Protein AF-A0A538LMT6-F1 (afdb_monomer)

pLDDT: mean 75.15, std 22.09, range [24.53, 97.31]

Nearest PDB structures (foldseek):
  7jil-assembly1_R  TM=9.410E-01  e=2.652E-10  Flavobacterium johnsoniae
  6yef-assembly1_U  TM=9.016E-01  e=1.344E-09  Staphylococcus aureus subsp. aureus NCTC 8325
  4ce4-assembly1_V  TM=9.283E-01  e=7.649E-09  Sus scrofa domesticus
  8ceu-assembly1_q  TM=8.624E-01  e=9.645E-09  Escherichia coli BW25113
  8apo-assembly1_Ap  TM=8.350E-01  e=3.074E-08  Polytomella magna

Sequence (214 aa):
MGRRVRGLISATILPSRASEPAFERLMSYAIITVGGKQHRVREGERLLVDHLKLEEGKTFSPRVLLVGGDGNTDLAPSLTVTARVLGHQLGKKVRIGKYKKRTGYRRHNGYRSHLTQIEIEAIGAKKAAPAKKAEPKAAAAAPIPKAEAAAPAPARSAHPPKGYEDMSIAEIKEHVPGWRRPNIEAALEYEKANANRKGAIAALESALAAKEDH

Radius of gyration: 32.31 Å; Cα contacts (8 Å, |Δi|>4): 273; chains: 1; bounding box: 68×97×86 Å

Secondary structure (DSSP, 8-state):
---------------------GGGS-SEEEEEEETTEEEEE-TT-EEEEEPPS--TT-EE-PEEEEEEETTEEESS--PPEEEEEEEEEE-PPEEEEEE-TTS--EEEEEE--EEEEEEEEEESS--------PPP-----------------------PPTTGGG--HHHHHHHGGGS-HHHHHHHHHHIIIII--HHHHHHHHHHHHHHH--

Solvent-accessible surface area (backbone atoms only — not comparable to full-atom values): 13689 Å² total; per-residue (Å²): 137,87,82,82,83,82,74,82,79,77,77,76,75,71,80,73,86,83,73,70,70,81,83,79,78,64,65,60,38,37,32,32,46,56,80,90,42,79,44,81,45,43,70,73,39,74,45,83,42,55,65,62,103,65,63,66,69,44,73,46,68,56,53,62,48,31,40,37,38,86,92,49,72,42,72,76,54,94,52,58,38,39,31,31,29,69,37,76,45,75,46,76,76,46,75,48,73,50,75,47,86,96,68,81,45,69,47,79,45,79,47,61,50,60,28,23,35,32,35,27,72,29,72,63,53,89,74,73,76,82,71,86,78,79,77,87,87,80,87,81,89,85,89,89,82,91,81,90,82,81,91,72,86,77,84,77,73,73,44,46,56,89,69,56,89,78,54,51,62,67,56,45,60,70,50,50,78,78,52,54,69,58,34,43,54,29,38,43,54,49,33,69,72,74,68,62,50,65,71,45,46,54,44,41,52,54,45,49,50,64,62,70,83,108

Mean predicted aligned error: 20.27 Å

Structure (mmCIF, N/CA/C/O backbone):
data_AF-A0A538LMT6-F1
#
_entry.id   AF-A0A538LMT6-F1
#
loop_
_atom_site.group_PDB
_atom_site.id
_atom_site.type_symbol
_atom_site.label_atom_id
_atom_site.label_alt_id
_atom_site.label_comp_id
_atom_site.label_asym_id
_atom_site.label_entity_id
_atom_site.label_seq_id
_atom_site.pdbx_PDB_ins_code
_atom_site.Cartn_x
_atom_site.Cartn_y
_atom_site.Cartn_z
_atom_site.occupancy
_atom_site.B_iso_or_equiv
_atom_site.auth_seq_id
_atom_site.auth_comp_id
_atom_site.auth_asym_id
_atom_site.auth_atom_id
_atom_site.pdbx_PDB_model_num
ATOM 1 N N . MET A 1 1 ? 22.394 -59.935 33.651 1.00 47.19 1 MET A N 1
ATOM 2 C CA . MET A 1 1 ? 22.648 -60.310 32.241 1.00 47.19 1 MET A CA 1
ATOM 3 C C . MET A 1 1 ? 21.637 -59.596 31.349 1.00 47.19 1 MET A C 1
ATOM 5 O O . MET A 1 1 ? 20.457 -59.920 31.388 1.00 47.19 1 MET A O 1
ATOM 9 N N . GLY A 1 2 ? 22.067 -58.530 30.671 1.00 44.97 2 GLY A N 1
ATOM 10 C CA . GLY A 1 2 ? 21.190 -57.565 30.005 1.00 44.97 2 GLY A CA 1
ATOM 11 C C . GLY A 1 2 ? 20.594 -58.056 28.685 1.00 44.97 2 GLY A C 1
ATOM 12 O O . GLY A 1 2 ? 21.313 -58.539 27.812 1.00 44.97 2 GLY A O 1
ATOM 13 N N . ARG A 1 3 ? 19.284 -57.854 28.509 1.00 56.56 3 ARG A N 1
ATOM 14 C CA . ARG A 1 3 ? 18.631 -57.885 27.195 1.00 56.56 3 ARG A CA 1
ATOM 15 C C . ARG A 1 3 ? 18.564 -56.458 26.657 1.00 56.56 3 ARG A C 1
ATOM 17 O O . ARG A 1 3 ? 17.893 -55.601 27.219 1.00 56.56 3 ARG A O 1
ATOM 24 N N . ARG A 1 4 ? 19.331 -56.206 25.593 1.00 51.81 4 ARG A N 1
ATOM 25 C CA . ARG A 1 4 ? 19.381 -54.934 24.866 1.00 51.81 4 ARG A CA 1
ATOM 26 C C . ARG A 1 4 ? 18.035 -54.703 24.179 1.00 51.81 4 ARG A C 1
ATOM 28 O O . ARG A 1 4 ? 17.700 -55.427 23.247 1.00 51.81 4 ARG A O 1
ATOM 35 N N . VAL A 1 5 ? 17.298 -53.679 24.592 1.00 54.91 5 VAL A N 1
ATOM 36 C CA . VAL A 1 5 ? 16.156 -53.168 23.825 1.00 54.91 5 VAL A CA 1
ATOM 37 C C . VAL A 1 5 ? 16.715 -52.204 22.778 1.00 54.91 5 VAL A C 1
ATOM 39 O O . VAL A 1 5 ? 16.909 -51.023 23.044 1.00 54.91 5 VAL A O 1
ATOM 42 N N . ARG A 1 6 ? 17.054 -52.713 21.588 1.00 51.88 6 ARG A N 1
ATOM 43 C CA . ARG A 1 6 ? 17.271 -51.872 20.400 1.00 51.88 6 ARG A CA 1
ATOM 44 C C . ARG A 1 6 ? 15.927 -51.719 19.691 1.00 51.88 6 ARG A C 1
ATOM 46 O O . ARG A 1 6 ? 15.623 -52.457 18.763 1.00 51.88 6 ARG A O 1
ATOM 53 N N . GLY A 1 7 ? 15.108 -50.793 20.184 1.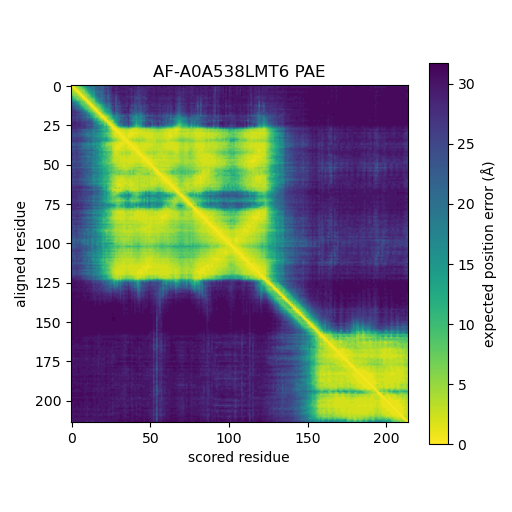00 42.66 7 GLY A N 1
ATOM 54 C CA . GLY A 1 7 ? 13.927 -50.332 19.463 1.00 42.66 7 GLY A CA 1
ATOM 55 C C . GLY A 1 7 ? 14.363 -49.451 18.296 1.00 42.66 7 GLY A C 1
ATOM 56 O O . GLY A 1 7 ? 15.042 -48.448 18.507 1.00 42.66 7 GLY A O 1
ATOM 57 N N . LEU A 1 8 ? 14.007 -49.857 17.076 1.00 50.56 8 LEU A N 1
ATOM 58 C CA . LEU A 1 8 ? 14.118 -49.044 15.870 1.00 50.56 8 LEU A CA 1
ATOM 59 C C . LEU A 1 8 ? 13.376 -47.719 16.089 1.00 50.56 8 LEU A C 1
ATOM 61 O O . LEU A 1 8 ? 12.149 -47.694 16.151 1.00 50.56 8 LEU A O 1
ATOM 65 N N . ILE A 1 9 ? 14.110 -46.611 16.146 1.00 50.03 9 ILE A N 1
ATOM 66 C CA . ILE A 1 9 ? 13.529 -45.295 15.895 1.00 50.03 9 ILE A CA 1
ATOM 67 C C . ILE A 1 9 ? 13.382 -45.218 14.377 1.00 50.03 9 ILE A C 1
ATOM 69 O O . ILE A 1 9 ? 14.332 -44.906 13.662 1.00 50.03 9 ILE A O 1
ATOM 73 N N . SER A 1 10 ? 12.205 -45.600 13.881 1.00 41.69 10 SER A N 1
ATOM 74 C CA . SER A 1 10 ? 11.803 -45.324 12.507 1.00 41.69 10 SER A CA 1
ATOM 75 C C . SER A 1 10 ? 11.797 -43.807 12.342 1.00 41.69 10 SER A C 1
ATOM 77 O O . SER A 1 10 ? 10.889 -43.128 12.819 1.00 41.69 10 SER A O 1
ATOM 79 N N . ALA A 1 11 ? 12.853 -43.268 11.735 1.00 49.38 11 ALA A N 1
ATOM 80 C CA . ALA A 1 11 ? 12.911 -41.881 11.321 1.00 49.38 11 ALA A CA 1
ATOM 81 C C . ALA A 1 11 ? 11.857 -41.692 10.229 1.00 49.38 11 ALA A C 1
ATOM 83 O O . ALA A 1 11 ? 12.099 -41.961 9.054 1.00 49.38 11 ALA A O 1
ATOM 84 N N . THR A 1 12 ? 10.660 -41.273 10.630 1.00 48.34 12 THR A N 1
ATOM 85 C CA . THR A 1 12 ? 9.676 -40.705 9.718 1.00 48.34 12 THR A CA 1
ATOM 86 C C . THR A 1 12 ? 10.328 -39.470 9.111 1.00 48.34 12 THR A C 1
ATOM 88 O O . THR A 1 12 ? 10.389 -38.412 9.735 1.00 48.34 12 THR A O 1
ATOM 91 N N . ILE A 1 13 ? 10.904 -39.650 7.923 1.00 52.03 13 ILE A N 1
ATOM 92 C CA . ILE A 1 13 ? 11.437 -38.593 7.073 1.00 52.03 13 ILE A CA 1
ATOM 93 C C . ILE A 1 13 ? 10.273 -37.632 6.846 1.00 52.03 13 ILE A C 1
ATOM 95 O O . ILE A 1 13 ? 9.345 -37.930 6.094 1.00 52.03 13 ILE A O 1
ATOM 99 N N . LEU A 1 14 ? 10.279 -36.512 7.574 1.00 51.31 14 LEU A N 1
ATOM 100 C CA . LEU A 1 14 ? 9.360 -35.417 7.307 1.00 51.31 14 LEU A CA 1
ATOM 101 C C . LEU A 1 14 ? 9.524 -35.035 5.833 1.00 51.31 14 LEU A C 1
ATOM 103 O O . LEU A 1 14 ? 10.662 -34.956 5.359 1.00 51.31 14 LEU A O 1
ATOM 107 N N . PRO A 1 15 ? 8.417 -34.826 5.103 1.00 50.53 15 PRO A N 1
ATOM 108 C CA . PRO A 1 15 ? 8.483 -34.526 3.687 1.00 50.53 15 PRO A CA 1
ATOM 109 C C . PRO A 1 15 ? 9.390 -33.318 3.470 1.00 50.53 15 PRO A C 1
ATOM 111 O O . PRO A 1 15 ? 9.236 -32.270 4.104 1.00 50.53 15 PRO A O 1
ATOM 114 N N . SER A 1 16 ? 10.362 -33.511 2.578 1.00 51.66 16 SER A N 1
ATOM 115 C CA . SER A 1 16 ? 11.224 -32.473 2.038 1.00 51.66 16 SER A CA 1
ATOM 116 C C . SER A 1 16 ? 10.394 -31.241 1.711 1.00 51.66 16 SER A C 1
ATOM 118 O O . SER A 1 16 ? 9.329 -31.357 1.107 1.00 51.66 16 SER A O 1
ATOM 120 N N . ARG A 1 17 ? 10.929 -30.089 2.098 1.00 55.12 17 ARG A N 1
ATOM 121 C CA . ARG A 1 17 ? 10.485 -28.709 1.885 1.00 55.12 17 ARG A CA 1
ATOM 122 C C . ARG A 1 17 ? 10.278 -28.371 0.392 1.00 55.12 17 ARG A C 1
ATOM 124 O O . ARG A 1 17 ? 10.915 -27.484 -0.152 1.00 55.12 17 ARG A O 1
ATOM 131 N N . ALA A 1 18 ? 9.415 -29.109 -0.294 1.00 54.88 18 ALA A N 1
ATOM 132 C CA . ALA A 1 18 ? 9.141 -29.032 -1.723 1.00 54.88 18 ALA A CA 1
ATOM 133 C C . ALA A 1 18 ? 7.873 -28.206 -1.965 1.00 54.88 18 ALA A C 1
ATOM 135 O O . ALA A 1 18 ? 6.884 -28.699 -2.492 1.00 54.88 18 ALA A O 1
ATOM 136 N N . SER A 1 19 ? 7.908 -26.952 -1.518 1.00 52.06 19 SER A N 1
ATOM 137 C CA . SER A 1 19 ? 7.077 -25.851 -2.019 1.00 52.06 19 SER A CA 1
ATOM 138 C C . SER A 1 19 ? 7.519 -24.559 -1.330 1.00 52.06 19 SER A C 1
ATOM 140 O O . SER A 1 19 ? 6.732 -23.887 -0.659 1.00 52.06 19 SER A O 1
ATOM 142 N N . GLU A 1 20 ? 8.803 -24.213 -1.423 1.00 48.91 20 GLU A N 1
ATOM 143 C CA . GLU A 1 20 ? 9.148 -22.809 -1.217 1.00 48.91 20 GLU A CA 1
ATOM 144 C C . GLU A 1 20 ? 8.463 -22.016 -2.339 1.00 48.91 20 GLU A C 1
ATOM 146 O O . GLU A 1 20 ? 8.489 -22.456 -3.496 1.00 48.91 20 GLU A O 1
ATOM 151 N N . PRO A 1 21 ? 7.757 -20.913 -2.024 1.00 52.81 21 PRO A N 1
ATOM 152 C CA . PRO A 1 21 ? 7.125 -20.109 -3.058 1.00 52.81 21 PRO A CA 1
ATOM 153 C C . PRO A 1 21 ? 8.200 -19.714 -4.070 1.00 52.81 21 PRO A C 1
ATOM 155 O O . PRO A 1 21 ? 9.361 -19.546 -3.701 1.00 52.81 21 PRO A O 1
ATOM 158 N N . ALA A 1 22 ? 7.814 -19.536 -5.333 1.00 50.34 22 ALA A N 1
ATOM 159 C CA . ALA A 1 22 ? 8.674 -19.184 -6.469 1.00 50.34 22 ALA A CA 1
ATOM 160 C C . ALA A 1 22 ? 9.434 -17.836 -6.334 1.00 50.34 22 ALA A C 1
ATOM 162 O O . ALA A 1 22 ? 9.847 -17.234 -7.321 1.00 50.34 22 ALA A O 1
ATOM 163 N N . PHE A 1 23 ? 9.645 -17.357 -5.110 1.00 50.00 23 PHE A N 1
ATOM 164 C CA . PHE A 1 23 ? 10.498 -16.251 -4.723 1.00 50.00 23 PHE A CA 1
ATOM 165 C C . PHE A 1 23 ? 11.988 -16.514 -5.004 1.00 50.00 23 PHE A C 1
ATOM 167 O O . PHE A 1 23 ? 12.788 -15.598 -4.890 1.00 50.00 23 PHE A O 1
ATOM 174 N N . GLU A 1 24 ? 12.404 -17.711 -5.412 1.00 52.22 24 GLU A N 1
ATOM 175 C CA . GLU A 1 24 ? 13.822 -17.982 -5.702 1.00 52.22 24 GLU A CA 1
ATOM 176 C C . GLU A 1 24 ? 14.200 -18.097 -7.179 1.00 52.22 24 GLU A C 1
ATOM 178 O O . GLU A 1 24 ? 15.384 -18.205 -7.474 1.00 52.22 24 GLU A O 1
ATOM 183 N N . ARG A 1 2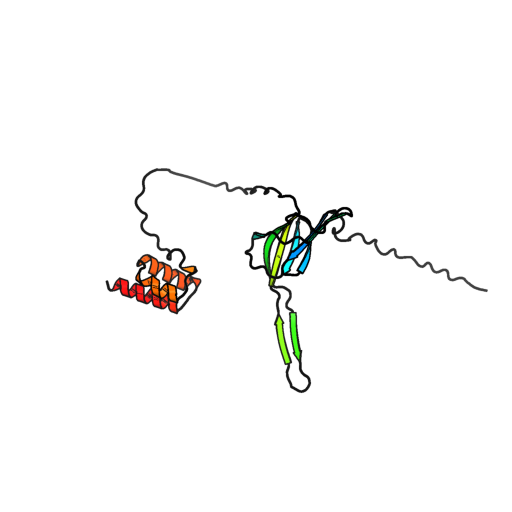5 ? 13.268 -18.029 -8.141 1.00 46.75 25 ARG A N 1
ATOM 184 C CA . ARG A 1 25 ? 13.608 -18.443 -9.520 1.00 46.75 25 ARG A CA 1
ATOM 185 C C . ARG A 1 25 ? 13.416 -17.414 -10.633 1.00 46.75 25 ARG A C 1
ATOM 187 O O . ARG A 1 25 ? 13.256 -17.784 -11.788 1.00 46.75 25 ARG A O 1
ATOM 194 N N . LEU A 1 26 ? 13.528 -16.132 -10.295 1.00 54.66 26 LEU A N 1
ATOM 195 C CA . LEU A 1 26 ? 13.960 -15.099 -11.240 1.00 54.66 26 LEU A CA 1
ATOM 196 C C . LEU A 1 26 ? 14.975 -14.197 -10.544 1.00 54.66 26 LEU A C 1
ATOM 198 O O . LEU A 1 26 ? 14.770 -13.775 -9.404 1.00 54.66 26 LEU A O 1
ATOM 202 N N . MET A 1 27 ? 16.081 -13.981 -11.241 1.00 66.75 27 MET A N 1
ATOM 203 C CA . MET A 1 27 ? 17.357 -13.519 -10.716 1.00 66.75 27 MET A CA 1
ATOM 204 C C . MET A 1 27 ? 17.462 -11.990 -10.566 1.00 66.75 27 MET A C 1
ATOM 206 O O . MET A 1 27 ? 18.479 -11.523 -10.084 1.00 66.75 27 MET A O 1
ATOM 210 N N . SER A 1 28 ? 16.407 -11.216 -10.869 1.00 82.12 28 SER A N 1
ATOM 211 C CA . SER A 1 28 ? 16.371 -9.748 -10.736 1.00 82.12 28 SER A CA 1
ATOM 212 C C . SER A 1 28 ? 15.191 -9.262 -9.878 1.00 82.12 28 SER A C 1
ATOM 214 O O . SER A 1 28 ? 14.066 -9.751 -10.011 1.00 82.12 28 SER A O 1
ATOM 216 N N . TYR A 1 29 ? 15.440 -8.310 -8.975 1.00 88.31 29 TYR A N 1
ATOM 217 C CA . TYR A 1 29 ? 14.438 -7.640 -8.140 1.00 88.31 29 TYR A CA 1
ATOM 218 C C . TYR A 1 29 ? 14.769 -6.154 -7.960 1.00 88.31 29 TYR A C 1
ATOM 220 O O . TYR A 1 29 ? 15.931 -5.753 -7.997 1.00 88.31 29 TYR A O 1
ATOM 228 N N . ALA A 1 30 ? 13.752 -5.340 -7.684 1.00 89.81 30 ALA A N 1
ATOM 229 C CA . ALA A 1 30 ? 13.918 -3.930 -7.337 1.00 89.81 30 ALA A CA 1
ATOM 230 C C . ALA A 1 30 ? 13.362 -3.636 -5.940 1.00 89.81 30 ALA A C 1
ATOM 232 O O . ALA A 1 30 ? 12.424 -4.287 -5.482 1.00 89.81 30 ALA A O 1
ATOM 233 N N . ILE A 1 31 ? 13.925 -2.642 -5.257 1.00 91.69 31 ILE A N 1
ATOM 234 C CA . ILE A 1 31 ? 13.352 -2.048 -4.048 1.00 91.69 31 ILE A CA 1
ATOM 235 C C . ILE A 1 31 ? 12.804 -0.675 -4.419 1.00 91.69 31 ILE A C 1
ATOM 237 O O . ILE A 1 31 ? 13.552 0.215 -4.830 1.00 91.69 31 ILE A O 1
ATOM 241 N N . ILE A 1 32 ? 11.494 -0.508 -4.261 1.00 92.81 32 ILE A N 1
ATOM 242 C CA . ILE A 1 32 ? 10.770 0.725 -4.581 1.00 92.81 32 ILE A CA 1
ATOM 243 C C . ILE A 1 32 ? 10.225 1.385 -3.317 1.00 92.81 32 ILE A C 1
ATOM 245 O O . ILE A 1 32 ? 9.873 0.702 -2.356 1.00 92.81 32 ILE A O 1
ATOM 249 N N . THR A 1 33 ? 10.115 2.713 -3.327 1.00 93.50 33 THR A N 1
ATOM 250 C CA . THR A 1 33 ? 9.414 3.474 -2.284 1.00 93.50 33 THR A CA 1
ATOM 251 C C . THR A 1 33 ? 8.014 3.843 -2.760 1.00 93.50 33 THR A C 1
ATOM 253 O O . THR A 1 33 ? 7.867 4.582 -3.736 1.00 93.50 33 THR A O 1
ATOM 256 N N . VAL A 1 34 ? 6.987 3.372 -2.052 1.00 93.69 34 VAL A N 1
ATOM 257 C CA . VAL A 1 34 ? 5.574 3.678 -2.326 1.00 93.69 34 VAL A CA 1
ATOM 258 C C . VAL A 1 34 ? 4.859 3.942 -1.004 1.00 93.69 34 VAL A C 1
ATOM 260 O O . VAL A 1 34 ? 5.038 3.203 -0.041 1.00 93.69 34 VAL A O 1
ATOM 263 N N . GLY A 1 35 ? 4.080 5.025 -0.921 1.00 88.06 35 GLY A N 1
ATOM 264 C CA . GLY A 1 35 ? 3.341 5.365 0.305 1.00 88.06 35 GLY A CA 1
ATOM 265 C C . GLY A 1 35 ? 4.227 5.630 1.533 1.00 88.06 35 GLY A C 1
ATOM 266 O O . GLY A 1 35 ? 3.766 5.517 2.661 1.00 88.06 35 GLY A O 1
ATOM 267 N N . GLY A 1 36 ? 5.511 5.945 1.327 1.00 90.12 36 GLY A N 1
ATOM 268 C CA . GLY A 1 36 ? 6.496 6.120 2.402 1.00 90.12 36 GLY A CA 1
ATOM 269 C C . GLY A 1 36 ? 7.103 4.816 2.935 1.00 90.12 36 GLY A C 1
ATOM 270 O O . GLY A 1 36 ? 7.951 4.870 3.823 1.00 90.12 36 GLY A O 1
ATOM 271 N N . LYS A 1 37 ? 6.720 3.656 2.390 1.00 93.75 37 LYS A N 1
ATOM 272 C CA . LYS A 1 37 ? 7.288 2.343 2.728 1.00 93.75 37 LYS A CA 1
ATOM 273 C C . LYS A 1 37 ? 8.120 1.801 1.573 1.00 93.75 37 LYS A C 1
ATOM 275 O O . LYS A 1 37 ? 7.903 2.153 0.414 1.00 93.75 37 LYS A O 1
ATOM 280 N N . GLN A 1 38 ? 9.080 0.942 1.903 1.00 95.06 38 GLN A N 1
ATOM 281 C CA . GLN A 1 38 ? 9.915 0.260 0.921 1.00 95.06 38 GLN A CA 1
ATOM 282 C C . GLN A 1 38 ? 9.383 -1.144 0.653 1.00 95.06 38 GLN A C 1
ATOM 284 O O . GLN A 1 38 ? 9.049 -1.879 1.584 1.00 95.06 38 GLN A O 1
ATOM 289 N N . HIS A 1 39 ? 9.334 -1.516 -0.621 1.00 93.69 39 HIS 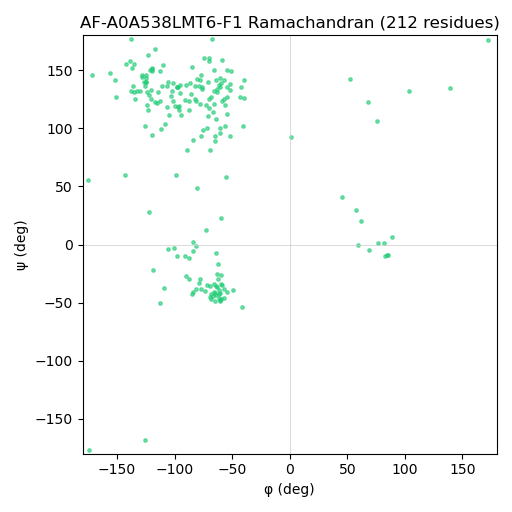A N 1
ATOM 290 C CA . HIS A 1 39 ? 8.852 -2.813 -1.071 1.00 93.69 39 HIS A CA 1
ATOM 291 C C . HIS A 1 39 ? 9.857 -3.447 -2.020 1.00 93.69 39 HIS A C 1
ATOM 293 O O . HIS A 1 39 ? 10.309 -2.804 -2.965 1.00 93.69 39 HIS A O 1
ATOM 299 N N . ARG A 1 40 ? 10.179 -4.719 -1.778 1.00 91.25 40 ARG A N 1
ATOM 300 C CA . ARG A 1 40 ? 10.906 -5.555 -2.731 1.00 91.25 40 ARG A CA 1
ATOM 301 C C . ARG A 1 40 ? 9.903 -6.099 -3.738 1.00 91.25 40 ARG A C 1
ATOM 303 O O . ARG A 1 40 ? 8.917 -6.696 -3.325 1.00 91.25 40 ARG A O 1
ATOM 310 N N . VAL A 1 41 ? 10.160 -5.873 -5.016 1.00 92.12 41 VAL A N 1
ATOM 311 C CA . VAL A 1 41 ? 9.238 -6.198 -6.101 1.00 92.12 41 VAL A CA 1
ATOM 312 C C . VAL A 1 41 ? 9.945 -6.872 -7.266 1.00 92.12 41 VAL A C 1
ATOM 314 O O . VAL A 1 41 ? 11.148 -6.681 -7.485 1.00 92.12 41 VAL A O 1
ATOM 317 N N . ARG A 1 42 ? 9.167 -7.637 -8.027 1.00 89.81 42 ARG A N 1
ATOM 318 C CA . ARG A 1 42 ? 9.552 -8.242 -9.304 1.00 89.81 42 ARG A CA 1
ATOM 319 C C . ARG A 1 42 ? 8.603 -7.810 -10.413 1.00 89.81 42 ARG A C 1
ATOM 321 O O . ARG A 1 42 ? 7.495 -7.347 -10.154 1.00 89.81 42 ARG A O 1
ATOM 328 N N . GLU A 1 43 ? 9.032 -8.000 -11.653 1.00 89.75 43 GLU A N 1
ATOM 329 C CA . GLU A 1 43 ? 8.154 -7.840 -12.811 1.00 89.75 43 GLU A CA 1
ATOM 330 C C . GLU A 1 43 ? 6.978 -8.827 -12.743 1.00 89.75 43 GLU A C 1
ATOM 332 O O . GLU A 1 43 ? 7.154 -10.000 -12.411 1.00 89.75 43 GLU A O 1
ATOM 337 N N . GLY A 1 44 ? 5.771 -8.346 -13.037 1.00 90.25 44 GLY A N 1
ATOM 338 C CA . GLY A 1 44 ? 4.523 -9.111 -12.977 1.00 90.25 44 GLY A CA 1
ATOM 339 C C . GLY A 1 44 ? 3.964 -9.331 -11.567 1.00 90.25 44 GLY A C 1
ATOM 340 O O . GLY A 1 44 ? 2.933 -9.987 -11.412 1.00 90.25 44 GLY A O 1
ATOM 341 N N . GLU A 1 45 ? 4.613 -8.811 -10.523 1.00 91.00 45 GLU A N 1
ATOM 342 C CA . GLU A 1 45 ? 4.148 -8.983 -9.149 1.00 91.00 45 GLU A CA 1
ATOM 343 C C . GLU A 1 45 ? 2.986 -8.037 -8.817 1.00 91.00 45 GLU A C 1
ATOM 345 O O . GLU A 1 45 ? 2.974 -6.865 -9.205 1.00 91.00 45 GLU A O 1
ATOM 350 N N . ARG A 1 46 ? 2.017 -8.548 -8.047 1.00 94.06 46 ARG A N 1
ATOM 351 C CA . ARG A 1 46 ? 0.907 -7.767 -7.495 1.00 94.06 46 ARG A CA 1
ATOM 352 C C . ARG A 1 46 ? 1.143 -7.470 -6.028 1.00 94.06 46 ARG A C 1
ATOM 354 O O . ARG A 1 46 ? 1.331 -8.386 -5.230 1.00 94.06 46 ARG A O 1
ATOM 361 N N . LEU A 1 47 ? 1.051 -6.198 -5.667 1.00 93.44 47 LEU A N 1
ATOM 362 C CA . LEU A 1 47 ? 1.343 -5.719 -4.325 1.00 93.44 47 LEU A CA 1
ATOM 363 C C . LEU A 1 47 ? 0.194 -4.872 -3.779 1.00 93.44 47 LEU A C 1
ATOM 365 O O . LEU A 1 47 ? -0.436 -4.100 -4.501 1.00 93.44 47 LEU A O 1
ATOM 369 N N . LEU A 1 48 ? -0.052 -4.999 -2.474 1.00 94.62 48 LEU A N 1
ATOM 370 C CA . LEU A 1 48 ? -0.916 -4.089 -1.735 1.00 94.62 48 LEU A CA 1
ATOM 371 C C . LEU A 1 48 ? -0.089 -3.027 -1.035 1.00 94.62 48 LEU A C 1
ATOM 373 O O . LEU A 1 48 ? 0.718 -3.331 -0.158 1.00 94.62 48 LEU A O 1
ATOM 377 N N . VAL A 1 49 ? -0.336 -1.783 -1.423 1.00 94.88 49 VAL A N 1
ATOM 378 C CA . VAL A 1 49 ? 0.342 -0.601 -0.899 1.00 94.88 49 VAL A CA 1
ATOM 379 C C . VAL A 1 49 ? -0.652 0.320 -0.198 1.00 94.88 49 VAL A C 1
ATOM 381 O O . VAL A 1 49 ? -1.873 0.144 -0.291 1.00 94.88 49 VAL A O 1
ATOM 384 N N . ASP A 1 50 ? -0.120 1.307 0.522 1.00 94.00 50 ASP A N 1
ATOM 385 C CA . ASP A 1 50 ? -0.930 2.373 1.110 1.00 94.00 50 ASP A CA 1
ATOM 386 C C . ASP A 1 50 ? -1.709 3.137 0.022 1.00 94.00 50 ASP A C 1
ATOM 388 O O . ASP A 1 50 ? -1.384 3.087 -1.166 1.00 94.00 50 ASP A O 1
ATOM 392 N N . HIS A 1 51 ? -2.782 3.821 0.419 1.00 93.62 51 HIS A N 1
ATOM 393 C CA . HIS A 1 51 ? -3.680 4.481 -0.524 1.00 93.62 51 HIS A CA 1
ATOM 394 C C . HIS A 1 51 ? -2.968 5.529 -1.397 1.00 93.62 51 HIS A C 1
ATOM 396 O O . HIS A 1 51 ? -2.396 6.495 -0.889 1.00 93.62 51 HIS A O 1
ATOM 402 N N . LEU A 1 52 ? -3.065 5.356 -2.719 1.00 91.69 52 LEU A N 1
ATOM 403 C CA . LEU A 1 52 ? -2.599 6.315 -3.718 1.00 91.69 52 LEU A CA 1
ATOM 404 C C . LEU A 1 52 ? -3.780 7.110 -4.288 1.00 91.69 52 LEU A C 1
ATOM 406 O O . LEU A 1 52 ? -4.822 6.535 -4.591 1.00 91.69 52 LEU A O 1
ATOM 410 N N . LYS A 1 53 ? -3.599 8.424 -4.480 1.00 90.69 53 LYS A N 1
ATOM 411 C CA . LYS A 1 53 ? -4.576 9.335 -5.112 1.00 90.69 53 LYS A CA 1
ATOM 412 C C . LYS A 1 53 ? -4.528 9.240 -6.647 1.00 90.69 53 LYS A C 1
ATOM 414 O O . LYS A 1 53 ? -4.365 10.245 -7.332 1.00 90.69 53 LYS A O 1
ATOM 419 N N . LEU A 1 54 ? -4.562 8.024 -7.177 1.00 90.81 54 LEU A N 1
ATOM 420 C CA . LEU A 1 54 ? -4.511 7.726 -8.608 1.00 90.81 54 LEU A CA 1
ATOM 421 C C . LEU A 1 54 ? -5.730 6.881 -8.951 1.00 90.81 54 LEU A C 1
ATOM 423 O O . LEU A 1 54 ? -6.064 6.002 -8.175 1.00 90.81 54 LEU A O 1
ATOM 427 N N . GLU A 1 55 ? -6.367 7.130 -10.090 1.00 90.31 55 GLU A N 1
ATOM 428 C CA . GLU A 1 55 ? -7.500 6.318 -10.547 1.00 90.31 55 GLU A CA 1
ATOM 429 C C . GLU A 1 55 ? -7.073 4.912 -10.983 1.00 90.31 55 GLU A C 1
ATOM 431 O O . GLU A 1 55 ? -5.917 4.655 -11.337 1.00 90.31 55 GLU A O 1
ATOM 436 N N . GLU A 1 56 ? -8.051 4.012 -11.009 1.00 91.94 56 GLU A N 1
ATOM 437 C CA . GLU A 1 56 ? -7.884 2.636 -11.459 1.00 91.94 56 GLU A CA 1
ATOM 438 C C . GLU A 1 56 ? -7.443 2.588 -12.929 1.00 91.94 56 GLU A C 1
ATOM 440 O O . GLU A 1 56 ? -7.913 3.338 -13.783 1.00 91.94 56 GLU A O 1
ATOM 445 N N . GLY A 1 57 ? -6.488 1.715 -13.233 1.00 90.44 57 GLY A N 1
ATOM 446 C CA . GLY A 1 57 ? -5.924 1.556 -14.567 1.00 90.44 57 GLY A CA 1
ATOM 447 C C . GLY A 1 57 ? -4.821 2.550 -14.933 1.00 90.44 57 GLY A C 1
ATOM 448 O O . GLY A 1 57 ? -4.153 2.306 -15.940 1.00 90.44 57 GLY A O 1
ATOM 449 N N . LYS A 1 58 ? -4.577 3.608 -14.142 1.00 91.81 58 LYS A N 1
ATOM 450 C CA . LYS A 1 58 ? -3.470 4.544 -14.395 1.00 91.81 58 LYS A CA 1
ATOM 451 C C . LYS A 1 58 ? -2.117 3.896 -14.101 1.00 91.81 58 LYS A C 1
ATOM 453 O O . LYS A 1 58 ? -1.938 3.184 -13.110 1.00 91.81 58 LYS A O 1
ATOM 458 N N . THR A 1 59 ? -1.154 4.194 -14.962 1.00 92.69 59 THR A N 1
ATOM 459 C CA . THR A 1 59 ? 0.242 3.792 -14.808 1.00 92.69 59 THR A CA 1
ATOM 460 C C . THR A 1 59 ? 1.029 4.920 -14.145 1.00 92.69 59 THR A C 1
ATOM 462 O O . THR A 1 59 ? 0.853 6.090 -14.487 1.00 92.69 59 THR A O 1
ATOM 465 N N . PHE A 1 60 ? 1.895 4.585 -13.194 1.00 92.62 60 PHE A N 1
ATOM 466 C CA . PHE A 1 60 ? 2.787 5.523 -12.520 1.00 92.62 60 PHE A CA 1
ATOM 467 C C . PHE A 1 60 ? 4.178 4.913 -12.326 1.00 92.62 60 PHE A C 1
ATOM 469 O O . PHE A 1 60 ? 4.349 3.693 -12.309 1.00 92.62 60 PHE A O 1
ATOM 476 N N . SER A 1 61 ? 5.175 5.778 -12.155 1.00 92.75 61 SER A N 1
ATOM 477 C CA . SER A 1 61 ? 6.565 5.370 -11.947 1.00 92.75 61 SER A CA 1
ATOM 478 C C . SER A 1 61 ? 6.978 5.623 -10.495 1.00 92.75 61 SER A C 1
ATOM 480 O O . SER A 1 61 ? 7.179 6.782 -10.122 1.00 92.75 61 SER A O 1
ATOM 482 N N . PRO A 1 62 ? 7.068 4.590 -9.635 1.00 91.00 62 PRO A N 1
ATOM 483 C CA . PRO A 1 62 ? 7.551 4.753 -8.268 1.00 91.00 62 PRO A CA 1
ATOM 484 C C . PRO A 1 62 ? 9.056 5.047 -8.220 1.00 91.00 62 PRO A C 1
ATOM 486 O O . PRO A 1 62 ? 9.813 4.699 -9.127 1.00 91.00 62 PRO A O 1
ATOM 489 N N . ARG A 1 63 ? 9.509 5.651 -7.114 1.00 90.94 63 ARG A N 1
ATOM 490 C CA . ARG A 1 63 ? 10.937 5.889 -6.874 1.00 90.94 63 ARG A CA 1
ATOM 491 C C . ARG A 1 63 ? 11.647 4.567 -6.593 1.00 90.94 63 ARG A C 1
ATOM 493 O O . ARG A 1 63 ? 11.281 3.861 -5.653 1.00 90.94 63 ARG A O 1
ATOM 500 N N . VAL A 1 64 ? 12.693 4.284 -7.358 1.00 91.44 64 VAL A N 1
ATOM 501 C CA . VAL A 1 64 ? 13.563 3.117 -7.176 1.00 91.44 64 VAL A CA 1
ATOM 502 C C . VAL A 1 64 ? 14.715 3.491 -6.249 1.00 91.44 64 VAL A C 1
ATOM 504 O O . VAL A 1 64 ? 15.254 4.593 -6.341 1.00 91.44 64 VAL A O 1
ATOM 507 N N . LEU A 1 65 ? 15.052 2.597 -5.322 1.00 88.69 65 LEU A N 1
ATOM 508 C CA . LEU A 1 65 ? 16.197 2.757 -4.424 1.00 88.69 65 LEU A CA 1
ATOM 509 C C . LEU A 1 65 ? 17.327 1.797 -4.763 1.00 88.69 65 LEU A C 1
ATOM 511 O O . LEU A 1 65 ? 18.483 2.154 -4.620 1.00 88.69 65 LEU A O 1
ATOM 515 N N . LEU A 1 66 ? 16.995 0.576 -5.168 1.00 87.38 66 LEU A N 1
ATOM 516 C CA . LEU A 1 66 ? 17.980 -0.471 -5.389 1.00 87.38 66 LEU A CA 1
ATOM 517 C C . LEU A 1 66 ? 17.461 -1.435 -6.441 1.00 87.38 66 LEU A C 1
ATOM 519 O O . LEU A 1 66 ? 16.273 -1.765 -6.443 1.00 87.38 66 LEU A O 1
ATOM 523 N N . VAL A 1 67 ? 18.354 -1.911 -7.299 1.00 86.62 67 VAL A N 1
ATOM 524 C CA . VAL A 1 67 ? 18.100 -3.050 -8.185 1.00 86.62 67 VAL A CA 1
ATOM 525 C C . VAL A 1 67 ? 19.163 -4.094 -7.883 1.00 86.62 67 VAL A C 1
ATOM 527 O O . VAL A 1 67 ? 20.350 -3.786 -7.800 1.00 86.62 67 VAL A O 1
ATOM 530 N N . GLY A 1 68 ? 18.725 -5.322 -7.640 1.00 82.25 68 GLY A N 1
ATOM 531 C CA . GLY A 1 68 ? 19.601 -6.433 -7.304 1.00 82.25 68 GLY A CA 1
ATOM 532 C C . GLY A 1 68 ? 19.349 -7.608 -8.227 1.00 82.25 68 GLY A C 1
ATOM 533 O O . GLY A 1 68 ? 18.199 -7.930 -8.530 1.00 82.25 68 GLY A O 1
ATOM 534 N N . GLY A 1 69 ? 20.426 -8.263 -8.639 1.00 77.12 69 GLY A N 1
ATOM 535 C CA . GLY A 1 69 ? 20.352 -9.534 -9.333 1.00 77.12 69 GLY A CA 1
ATOM 536 C C . GLY A 1 69 ? 21.715 -10.180 -9.517 1.00 77.12 69 GLY A C 1
ATOM 537 O O . GLY A 1 69 ? 22.721 -9.488 -9.635 1.00 77.12 69 GLY A O 1
ATOM 538 N N . ASP A 1 70 ? 21.754 -11.510 -9.465 1.00 64.06 70 ASP A N 1
ATOM 539 C CA . ASP A 1 70 ? 22.969 -12.306 -9.716 1.00 64.06 70 ASP A CA 1
ATOM 540 C C . ASP A 1 70 ? 24.169 -11.982 -8.813 1.00 64.06 70 ASP A C 1
ATOM 542 O O . ASP A 1 70 ? 25.323 -12.119 -9.205 1.00 64.06 70 ASP A O 1
ATOM 546 N N . GLY A 1 71 ? 23.899 -11.543 -7.580 1.00 65.81 71 GLY A N 1
ATOM 547 C CA . GLY A 1 71 ? 24.926 -11.200 -6.591 1.00 65.81 71 GLY A CA 1
ATOM 548 C C . GLY A 1 71 ? 25.474 -9.774 -6.706 1.00 65.81 71 GLY A C 1
ATOM 549 O O . GLY A 1 71 ? 26.136 -9.317 -5.777 1.00 65.81 71 GLY A O 1
ATOM 550 N N . ASN A 1 72 ? 25.132 -9.038 -7.767 1.00 69.19 72 ASN A N 1
ATOM 551 C CA . ASN A 1 72 ? 25.456 -7.621 -7.902 1.00 69.19 72 ASN A CA 1
ATOM 552 C C . ASN A 1 72 ? 24.262 -6.755 -7.488 1.00 69.19 72 ASN A C 1
ATOM 554 O O . ASN A 1 72 ? 23.106 -7.029 -7.818 1.00 69.19 72 ASN A O 1
ATOM 558 N N . THR A 1 73 ? 24.549 -5.708 -6.719 1.00 76.94 73 THR A N 1
ATOM 559 C CA . THR A 1 73 ? 23.544 -4.781 -6.195 1.00 76.94 73 THR A CA 1
ATOM 560 C C . THR A 1 73 ? 23.905 -3.368 -6.617 1.00 76.94 73 THR A C 1
ATOM 562 O O . THR A 1 73 ? 24.967 -2.873 -6.248 1.00 76.94 73 THR A O 1
ATOM 565 N N . ASP A 1 74 ? 23.012 -2.720 -7.357 1.00 78.12 74 ASP A N 1
ATOM 566 C CA . ASP A 1 74 ? 23.120 -1.302 -7.682 1.00 78.12 74 ASP A CA 1
ATOM 567 C C . ASP A 1 74 ? 22.274 -0.488 -6.691 1.00 78.12 74 ASP A C 1
ATOM 569 O O . ASP A 1 74 ? 21.061 -0.686 -6.570 1.00 78.12 74 ASP A O 1
ATOM 573 N N . LEU A 1 75 ? 22.940 0.396 -5.947 1.00 71.62 75 LEU A N 1
ATOM 574 C CA . LEU A 1 75 ? 22.374 1.234 -4.882 1.00 71.62 75 LEU A CA 1
ATOM 575 C C . LEU A 1 75 ? 21.798 2.561 -5.402 1.00 71.62 75 LEU A C 1
ATOM 577 O O . LEU A 1 75 ? 21.133 3.266 -4.644 1.00 71.62 75 LEU A O 1
ATOM 581 N N . ALA A 1 76 ? 22.071 2.931 -6.656 1.00 67.94 76 ALA A N 1
ATOM 582 C CA . ALA A 1 76 ? 21.549 4.156 -7.262 1.00 67.94 76 ALA A CA 1
ATOM 583 C C . ALA A 1 76 ? 21.197 3.942 -8.745 1.00 67.94 76 ALA A C 1
ATOM 585 O O . ALA A 1 76 ? 21.730 4.631 -9.618 1.00 67.94 76 ALA A O 1
ATOM 586 N N . PRO A 1 77 ? 20.276 3.011 -9.046 1.00 71.25 77 PRO A N 1
ATOM 587 C CA . PRO A 1 77 ? 19.933 2.700 -10.422 1.00 71.25 77 PRO A CA 1
ATOM 588 C C . PRO A 1 77 ? 19.251 3.905 -11.089 1.00 71.25 77 PRO A C 1
ATOM 590 O O . PRO A 1 77 ? 18.268 4.440 -10.577 1.00 71.25 77 PRO A O 1
ATOM 593 N N . SER A 1 78 ? 19.694 4.278 -12.294 1.00 74.12 78 SER A N 1
ATOM 594 C CA . SER A 1 78 ? 18.993 5.224 -13.192 1.00 74.12 78 SER A CA 1
ATOM 595 C C . SER A 1 78 ? 17.739 4.613 -13.845 1.00 74.12 78 SER A C 1
ATOM 597 O O . SER A 1 78 ? 17.166 5.146 -14.797 1.00 74.12 78 SER A O 1
ATOM 599 N N . LEU A 1 79 ? 17.315 3.461 -13.332 1.00 81.81 79 LEU A N 1
ATOM 600 C CA . LEU A 1 79 ? 16.294 2.602 -13.888 1.00 81.81 79 LEU A CA 1
ATOM 601 C C . LEU A 1 79 ? 14.898 3.091 -13.500 1.00 81.81 79 LEU A C 1
ATOM 603 O O . LEU A 1 79 ? 14.630 3.419 -12.346 1.00 81.81 79 LEU A O 1
ATOM 607 N N . THR A 1 80 ? 13.981 3.091 -14.464 1.00 86.56 80 THR A N 1
ATOM 608 C CA . THR A 1 80 ? 12.570 3.392 -14.200 1.00 86.56 80 THR A CA 1
ATOM 609 C C . THR A 1 80 ? 11.799 2.095 -13.988 1.00 86.56 80 THR A C 1
ATOM 611 O O . THR A 1 80 ? 11.882 1.175 -14.804 1.00 86.56 80 THR A O 1
ATOM 614 N N . VAL A 1 81 ? 11.030 2.033 -12.902 1.00 90.00 81 VAL A N 1
ATOM 615 C CA . VAL A 1 81 ? 10.017 0.995 -12.685 1.00 90.00 81 VAL A CA 1
ATOM 616 C C . VAL A 1 81 ? 8.671 1.556 -13.112 1.00 90.00 81 VAL A C 1
ATOM 618 O O . VAL A 1 81 ? 8.342 2.695 -12.785 1.00 90.00 81 VAL A O 1
ATOM 621 N N . THR A 1 82 ? 7.896 0.765 -13.844 1.00 92.12 82 THR A N 1
ATOM 622 C CA . THR A 1 82 ? 6.548 1.128 -14.287 1.00 92.12 82 THR A CA 1
ATOM 623 C C . THR A 1 82 ? 5.539 0.235 -13.579 1.00 92.12 82 THR A C 1
ATOM 625 O O . THR A 1 82 ? 5.638 -0.991 -13.643 1.00 92.12 82 THR A O 1
ATOM 628 N N . ALA A 1 83 ? 4.591 0.848 -12.871 1.00 93.00 83 ALA A N 1
ATOM 629 C CA . ALA A 1 83 ? 3.558 0.158 -12.111 1.00 93.00 83 ALA A CA 1
ATOM 630 C C . ALA A 1 83 ? 2.168 0.631 -12.539 1.00 93.00 83 ALA A C 1
ATOM 632 O O . ALA A 1 83 ? 1.953 1.818 -12.786 1.00 93.00 83 ALA A O 1
ATOM 633 N N . ARG A 1 84 ? 1.206 -0.284 -12.577 1.00 94.56 84 ARG A N 1
ATOM 634 C CA . ARG A 1 84 ? -0.190 -0.001 -12.902 1.00 94.56 84 ARG A CA 1
ATOM 635 C C . ARG A 1 84 ? -1.073 -0.177 -11.679 1.00 94.56 84 ARG A C 1
ATOM 637 O O . ARG A 1 84 ? -0.943 -1.153 -10.943 1.00 94.56 84 ARG A O 1
ATOM 644 N N . VAL A 1 85 ? -1.995 0.757 -11.469 1.00 96.06 85 VAL A N 1
ATOM 645 C CA . VAL A 1 85 ? -3.031 0.630 -10.440 1.00 96.06 85 VAL A CA 1
ATOM 646 C C . VAL A 1 85 ? -4.117 -0.307 -10.957 1.00 96.06 85 VAL A C 1
ATOM 648 O O . VAL A 1 85 ? -4.723 -0.039 -11.991 1.00 96.06 85 VAL A O 1
ATOM 651 N N . LEU A 1 86 ? -4.369 -1.405 -10.249 1.00 94.62 86 LEU A N 1
ATOM 652 C CA . LEU A 1 86 ? -5.470 -2.315 -10.570 1.00 94.62 86 LEU A CA 1
ATOM 653 C C . LEU A 1 86 ? -6.784 -1.839 -9.953 1.00 94.62 86 LEU A C 1
ATOM 655 O O . LEU A 1 86 ? -7.815 -1.909 -10.607 1.00 94.62 86 LEU A O 1
ATOM 659 N N . GLY A 1 87 ? -6.737 -1.351 -8.713 1.00 94.12 87 GLY A N 1
ATOM 660 C CA . GLY A 1 87 ? -7.918 -0.845 -8.025 1.00 94.12 87 GLY A CA 1
ATOM 661 C C . GLY A 1 87 ? -7.670 -0.504 -6.563 1.00 94.12 87 GLY A C 1
ATOM 662 O O . GLY A 1 87 ? -6.582 -0.745 -6.019 1.00 94.12 87 GLY A O 1
ATOM 663 N N . HIS A 1 88 ? -8.695 0.043 -5.914 1.00 95.44 88 HIS A N 1
ATOM 664 C CA . HIS A 1 88 ? -8.655 0.358 -4.486 1.00 95.44 88 HIS A CA 1
ATOM 665 C C . HIS A 1 88 ? -9.500 -0.619 -3.680 1.00 95.44 88 HIS A C 1
ATOM 667 O O . HIS A 1 88 ? -10.636 -0.928 -4.026 1.00 95.44 88 HIS A O 1
ATOM 673 N N . GLN A 1 89 ? -8.963 -1.079 -2.553 1.00 94.50 89 GLN A N 1
ATOM 674 C CA . GLN A 1 89 ? -9.678 -1.991 -1.673 1.00 94.50 89 GLN A CA 1
ATOM 675 C C . GLN A 1 89 ? -9.523 -1.633 -0.201 1.00 94.50 89 GLN A C 1
ATOM 677 O O . GLN A 1 89 ? -8.525 -1.064 0.244 1.00 94.50 89 GLN A O 1
ATOM 682 N N . LEU A 1 90 ? -10.535 -1.994 0.583 1.00 95.38 90 LEU A N 1
ATOM 683 C CA . LEU A 1 90 ? -10.512 -1.832 2.029 1.00 95.38 90 LEU A CA 1
ATOM 684 C C . LEU A 1 90 ? -9.826 -3.031 2.682 1.00 95.38 90 LEU A C 1
ATOM 686 O O . LEU A 1 90 ? -10.193 -4.185 2.465 1.00 95.38 90 LEU A O 1
ATOM 690 N N . GLY A 1 91 ? -8.864 -2.745 3.551 1.00 95.12 91 GLY A N 1
ATOM 691 C CA . GLY A 1 91 ? -8.186 -3.741 4.360 1.00 95.12 91 GLY A CA 1
ATOM 692 C C . GLY A 1 91 ? -9.095 -4.396 5.402 1.00 95.12 91 GLY A C 1
ATOM 693 O O . GLY A 1 91 ? -10.270 -4.050 5.615 1.00 95.12 91 GLY A O 1
ATOM 694 N N . LYS A 1 92 ? -8.514 -5.363 6.114 1.00 95.38 92 LYS A N 1
ATOM 695 C CA . LYS A 1 92 ? -9.179 -6.044 7.229 1.00 95.38 92 LYS A CA 1
ATOM 696 C C . LYS A 1 92 ? -9.551 -5.027 8.316 1.00 95.38 92 LYS A C 1
ATOM 698 O O . LYS A 1 92 ? -8.783 -4.121 8.627 1.00 95.38 92 LYS A O 1
ATOM 703 N N . LYS A 1 93 ? -10.747 -5.173 8.897 1.00 97.31 93 LYS A N 1
ATOM 704 C CA . LYS A 1 93 ? -11.218 -4.285 9.970 1.00 97.31 93 LYS A CA 1
ATOM 705 C C . LYS A 1 93 ? -10.417 -4.540 11.238 1.00 97.31 93 LYS A C 1
ATOM 707 O O . LYS A 1 93 ? -10.518 -5.615 11.824 1.00 97.31 93 LYS A O 1
ATOM 712 N N . VAL A 1 94 ? -9.703 -3.526 11.695 1.00 96.50 94 VAL A N 1
ATOM 713 C CA . VAL A 1 94 ? -9.068 -3.503 13.009 1.00 96.50 94 VAL A CA 1
ATOM 714 C C . VAL A 1 94 ? -10.091 -2.972 14.012 1.00 96.50 94 VAL A C 1
ATOM 716 O O . VAL A 1 94 ? -10.658 -1.894 13.828 1.00 96.50 94 VAL A O 1
ATOM 719 N N . ARG A 1 95 ? -10.383 -3.744 15.062 1.00 95.75 95 ARG A N 1
ATOM 720 C CA . ARG A 1 95 ? -11.275 -3.325 16.154 1.00 95.75 95 ARG A CA 1
ATOM 721 C C . ARG A 1 95 ? -10.418 -2.786 17.296 1.00 95.75 95 ARG A C 1
ATOM 723 O O . ARG A 1 95 ? -9.649 -3.532 17.889 1.00 95.75 95 ARG A O 1
ATOM 730 N N . ILE A 1 96 ? -10.559 -1.503 17.600 1.00 96.69 96 ILE A N 1
ATOM 731 C CA . ILE A 1 96 ? -9.798 -0.801 18.634 1.00 96.69 96 ILE A CA 1
ATOM 732 C C . ILE A 1 96 ? -10.720 -0.587 19.835 1.00 96.69 96 ILE A C 1
ATOM 734 O O . ILE A 1 96 ? -11.679 0.178 19.762 1.00 96.69 96 ILE A O 1
ATOM 738 N N . GLY A 1 97 ? -10.442 -1.271 20.943 1.00 96.31 97 GLY A N 1
ATOM 739 C CA . GLY A 1 97 ? -11.137 -1.079 22.215 1.00 96.31 97 GLY A CA 1
ATOM 740 C C . GLY A 1 97 ? -10.301 -0.231 23.172 1.00 96.31 97 GLY A C 1
ATOM 741 O O . GLY A 1 97 ? -9.174 -0.601 23.479 1.00 96.31 97 GLY A O 1
ATOM 742 N N . LYS A 1 98 ? -10.842 0.885 23.668 1.00 96.31 98 LYS A N 1
ATOM 743 C CA . LYS A 1 98 ? -10.271 1.650 24.786 1.00 96.31 98 LYS A CA 1
ATOM 744 C C . LYS A 1 98 ? -11.059 1.344 26.055 1.00 96.31 98 LYS A C 1
ATOM 746 O O . LYS A 1 98 ? -12.288 1.410 26.049 1.00 96.31 98 LYS A O 1
ATOM 751 N N . TYR A 1 99 ? -10.359 1.049 27.144 1.00 96.50 99 TYR A N 1
ATOM 752 C CA . TYR A 1 99 ? -10.955 0.776 28.449 1.00 96.50 99 TYR A CA 1
ATOM 753 C C . TYR A 1 99 ? -10.179 1.491 29.552 1.00 96.50 99 TYR A C 1
ATOM 755 O O . TYR A 1 99 ? -8.950 1.459 29.560 1.00 96.50 99 TYR A O 1
ATOM 763 N N . LYS A 1 100 ? -10.895 2.105 30.501 1.00 96.88 100 LYS A N 1
ATOM 764 C CA . LYS A 1 100 ? -10.320 2.626 31.746 1.00 96.88 100 LYS A CA 1
ATOM 765 C C . LYS A 1 100 ? -10.991 1.950 32.939 1.00 96.88 100 LYS A C 1
ATOM 767 O O . LYS A 1 100 ? -12.217 1.960 33.071 1.00 96.88 100 LYS A O 1
ATOM 772 N N . LYS A 1 101 ? -10.177 1.354 33.812 1.00 97.25 101 LYS A N 1
ATOM 773 C CA . LYS A 1 101 ? -10.644 0.615 34.993 1.00 97.25 101 LYS A CA 1
ATOM 774 C C . LYS A 1 101 ? -11.372 1.556 35.963 1.00 97.25 101 LYS A C 1
ATOM 776 O O . LYS A 1 101 ? -10.937 2.685 36.153 1.00 97.25 101 LYS A O 1
ATOM 781 N N . ARG A 1 102 ? -12.453 1.079 36.597 1.00 94.50 102 ARG A N 1
ATOM 782 C CA . ARG A 1 102 ? -13.240 1.779 37.645 1.00 94.50 102 ARG A CA 1
ATOM 783 C C . ARG A 1 102 ? -13.875 3.126 37.252 1.00 94.50 102 ARG A C 1
ATOM 785 O O . ARG A 1 102 ? -14.569 3.706 38.069 1.00 94.50 102 ARG A O 1
ATOM 792 N N . THR A 1 103 ? -13.702 3.605 36.020 1.00 95.69 103 THR A N 1
ATOM 793 C CA . THR A 1 103 ? -14.347 4.837 35.518 1.00 95.69 103 THR A CA 1
ATOM 794 C C . THR A 1 103 ? -15.579 4.541 34.649 1.00 95.69 103 THR A C 1
ATOM 796 O O . THR A 1 103 ? -16.199 5.455 34.129 1.00 95.69 103 THR A O 1
ATOM 799 N N . GLY A 1 104 ? -15.899 3.266 34.385 1.00 95.19 104 GLY A N 1
ATOM 800 C CA . GLY A 1 104 ? -16.965 2.873 33.445 1.00 95.19 104 GLY A CA 1
ATOM 801 C C . GLY A 1 104 ? -16.657 3.169 31.967 1.00 95.19 104 GLY A C 1
ATOM 802 O O . GLY A 1 104 ? -17.405 2.765 31.082 1.00 95.19 104 GLY A O 1
ATOM 803 N N . TYR A 1 105 ? -15.531 3.823 31.669 1.00 96.88 105 TYR A N 1
ATOM 804 C CA . TYR A 1 105 ? -15.138 4.193 30.315 1.00 96.88 105 TYR A CA 1
ATOM 805 C C . TYR A 1 105 ? -14.736 2.964 29.491 1.00 96.88 105 TYR A C 1
ATOM 807 O O . TYR A 1 105 ? -13.687 2.355 29.721 1.00 96.88 105 TYR A O 1
ATOM 815 N N . ARG A 1 106 ? -15.571 2.630 28.503 1.00 96.06 106 ARG A N 1
ATOM 816 C CA . ARG A 1 106 ? -15.351 1.611 27.468 1.00 96.06 106 ARG A CA 1
ATOM 817 C C . ARG A 1 106 ? -15.753 2.201 26.120 1.00 96.06 106 ARG A C 1
ATOM 819 O O . ARG A 1 106 ? -16.872 2.686 25.973 1.00 96.06 106 ARG A O 1
ATOM 826 N N . ARG A 1 107 ? -14.857 2.188 25.136 1.00 96.50 107 ARG A N 1
ATOM 827 C CA . ARG A 1 107 ? -15.130 2.640 23.763 1.00 96.50 107 ARG A CA 1
ATOM 828 C C . ARG A 1 107 ? -14.618 1.601 22.784 1.00 96.50 107 ARG A C 1
ATOM 830 O O . ARG A 1 107 ? -13.475 1.177 22.895 1.00 96.50 107 ARG A O 1
ATOM 837 N N . HIS A 1 108 ? -15.436 1.234 21.809 1.00 96.00 108 HIS A N 1
ATOM 838 C CA . HIS A 1 108 ? -15.040 0.369 20.706 1.00 96.00 108 HIS A CA 1
ATOM 839 C C . HIS A 1 108 ? -15.130 1.175 19.417 1.00 96.00 108 HIS A C 1
ATOM 841 O O . HIS A 1 108 ? -16.191 1.700 19.095 1.00 96.00 108 HIS A O 1
ATOM 847 N N . ASN A 1 109 ? -14.020 1.287 18.697 1.00 96.19 109 ASN A N 1
ATOM 848 C CA . ASN A 1 109 ? -13.969 1.899 17.380 1.00 96.19 109 ASN A CA 1
ATOM 849 C C . ASN A 1 109 ? -13.480 0.878 16.349 1.00 96.19 109 ASN A C 1
ATOM 851 O O . ASN A 1 109 ? -12.707 -0.027 16.667 1.00 96.19 109 ASN A O 1
ATOM 855 N N . GLY A 1 110 ? -13.932 1.011 15.109 1.00 96.94 110 GLY A N 1
ATOM 856 C CA . GLY A 1 110 ? -13.408 0.243 13.986 1.00 96.94 110 GLY A CA 1
ATOM 857 C C . GLY A 1 110 ? -12.530 1.122 13.110 1.00 96.94 110 GLY A C 1
ATOM 858 O O . GLY A 1 110 ? -12.897 2.255 12.829 1.00 96.94 110 GLY A O 1
ATOM 859 N N . TYR A 1 111 ? -11.416 0.583 12.631 1.00 96.75 111 TYR A N 1
ATOM 860 C CA . TYR A 1 111 ? -10.620 1.194 11.572 1.00 96.75 111 TYR A CA 1
ATOM 861 C C . TYR A 1 111 ? -10.436 0.201 10.423 1.00 96.75 111 TYR A C 1
ATOM 863 O O . TYR A 1 111 ? -10.240 -0.996 10.649 1.00 96.75 111 TYR A O 1
ATOM 871 N N . ARG A 1 112 ? -10.520 0.686 9.186 1.00 96.06 112 ARG A N 1
ATOM 872 C CA . ARG A 1 112 ? -10.121 -0.050 7.984 1.00 96.06 112 ARG A CA 1
ATOM 873 C C . ARG A 1 112 ? -9.104 0.805 7.247 1.00 96.06 112 ARG A C 1
ATOM 875 O O . ARG A 1 112 ? -9.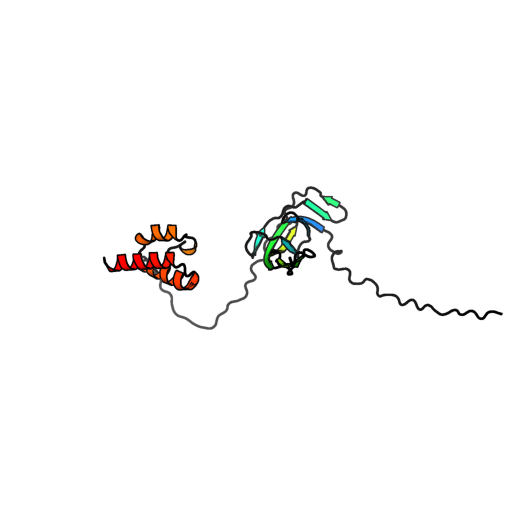343 1.991 7.046 1.00 96.06 112 ARG A O 1
ATOM 882 N N . SER A 1 113 ? -7.989 0.201 6.856 1.00 95.81 113 SER A N 1
ATOM 883 C CA . SER A 1 113 ? -7.024 0.863 5.988 1.00 95.81 113 SER A CA 1
ATOM 884 C C . SER A 1 113 ? -7.552 0.880 4.557 1.00 95.81 113 SER A C 1
ATOM 886 O O . SER A 1 113 ? -8.053 -0.128 4.062 1.00 95.81 113 SER A O 1
ATOM 888 N N . HIS A 1 114 ? -7.432 2.022 3.892 1.00 95.69 114 HIS A N 1
ATOM 889 C CA . HIS A 1 114 ? -7.605 2.102 2.448 1.00 95.69 114 HIS A CA 1
ATOM 890 C C . HIS A 1 114 ? -6.292 1.653 1.813 1.00 95.69 114 HIS A C 1
ATOM 892 O O . HIS A 1 114 ? -5.232 2.185 2.142 1.00 95.69 114 HIS A O 1
ATOM 898 N N . LEU A 1 115 ? -6.359 0.642 0.957 1.00 95.94 115 LEU A N 1
ATOM 899 C CA . LEU A 1 115 ? -5.207 0.063 0.282 1.00 95.94 115 LEU A CA 1
ATOM 900 C C . LEU A 1 115 ? -5.406 0.176 -1.223 1.00 95.94 115 LEU A C 1
ATOM 902 O O . LEU A 1 115 ? -6.529 0.179 -1.723 1.00 95.94 115 LEU A O 1
ATOM 906 N N . THR A 1 116 ? -4.303 0.278 -1.948 1.00 95.88 116 THR A N 1
ATOM 907 C CA . THR A 1 116 ? -4.313 0.263 -3.413 1.00 95.88 116 THR A CA 1
ATOM 908 C C . THR A 1 116 ? -3.587 -0.983 -3.880 1.00 95.88 116 THR A C 1
ATOM 910 O O . THR A 1 116 ? -2.504 -1.297 -3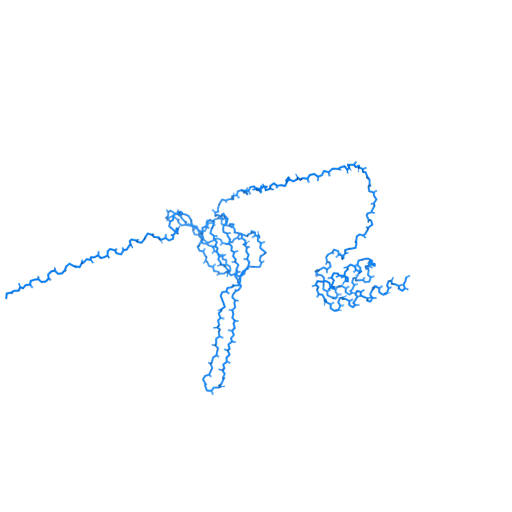.384 1.00 95.88 116 THR A O 1
ATOM 913 N N . GLN A 1 117 ? -4.204 -1.719 -4.795 1.00 95.56 117 GLN A N 1
ATOM 914 C CA . GLN A 1 117 ? -3.578 -2.863 -5.430 1.00 95.56 117 GLN A CA 1
ATOM 915 C C . GLN A 1 117 ? -2.864 -2.394 -6.690 1.00 95.56 117 GLN A C 1
ATOM 917 O O . GLN A 1 117 ? -3.473 -1.774 -7.564 1.00 95.56 117 GLN A O 1
ATOM 922 N N . ILE A 1 118 ? -1.573 -2.690 -6.766 1.00 95.25 118 ILE A N 1
ATOM 923 C CA . ILE A 1 118 ? -0.722 -2.337 -7.898 1.00 95.25 118 ILE A CA 1
ATOM 924 C C . ILE A 1 118 ? -0.136 -3.597 -8.527 1.00 95.25 118 ILE A C 1
ATOM 926 O O . ILE A 1 118 ? 0.055 -4.605 -7.846 1.00 95.25 118 ILE A O 1
ATOM 930 N N . GLU A 1 119 ? 0.155 -3.524 -9.816 1.00 94.69 119 GLU A N 1
ATOM 931 C CA . GLU A 1 119 ? 0.880 -4.537 -10.579 1.00 94.69 119 GLU A CA 1
ATOM 932 C C . GLU A 1 119 ? 2.138 -3.899 -11.171 1.00 94.69 119 GLU A C 1
ATOM 934 O O . GLU A 1 119 ? 2.080 -2.791 -11.705 1.00 94.69 119 GLU A O 1
ATOM 939 N N . ILE A 1 120 ? 3.284 -4.563 -11.041 1.00 94.19 120 ILE A N 1
ATOM 940 C CA . ILE A 1 120 ? 4.549 -4.077 -11.602 1.00 94.19 120 ILE A CA 1
ATOM 941 C C . ILE A 1 120 ? 4.670 -4.577 -13.040 1.00 94.19 120 ILE A C 1
ATOM 943 O O . ILE A 1 120 ? 4.751 -5.778 -13.273 1.00 94.19 120 ILE A O 1
ATOM 947 N N . GLU A 1 121 ? 4.690 -3.667 -14.011 1.00 92.00 121 GLU A N 1
ATOM 948 C CA . GLU A 1 121 ? 4.714 -4.026 -15.434 1.00 92.00 121 GLU A CA 1
ATOM 949 C C . GLU A 1 121 ? 6.135 -4.289 -15.937 1.00 92.00 121 GLU A C 1
ATOM 951 O O . GLU A 1 121 ? 6.353 -5.243 -16.684 1.00 92.00 121 GLU A O 1
ATOM 956 N N . ALA A 1 122 ? 7.096 -3.448 -15.541 1.00 87.12 122 ALA A N 1
ATOM 957 C CA . ALA A 1 122 ? 8.480 -3.557 -15.992 1.00 87.12 122 ALA A CA 1
ATOM 958 C C . ALA A 1 122 ? 9.476 -2.908 -15.022 1.00 87.12 122 ALA A C 1
ATOM 960 O O . ALA A 1 122 ? 9.184 -1.881 -14.396 1.00 87.12 122 ALA A O 1
ATOM 961 N N . ILE A 1 123 ? 10.675 -3.487 -14.957 1.00 85.69 123 ILE A N 1
ATOM 962 C CA . ILE A 1 123 ? 11.847 -2.997 -14.236 1.00 85.69 123 ILE A CA 1
ATOM 963 C C . ILE A 1 123 ? 12.946 -2.778 -15.290 1.00 85.69 123 ILE A C 1
ATOM 965 O O . ILE A 1 123 ? 13.671 -3.690 -15.668 1.00 85.69 123 ILE A O 1
ATOM 969 N N . GLY A 1 124 ? 13.073 -1.550 -15.803 1.00 72.88 124 GLY A N 1
ATOM 970 C CA . GLY A 1 124 ? 14.231 -1.157 -16.617 1.00 72.88 124 GLY A CA 1
ATOM 971 C C . GLY A 1 124 ? 14.239 -1.434 -18.107 1.00 72.88 124 GLY A C 1
ATOM 972 O O . GLY A 1 124 ? 15.082 -0.875 -18.804 1.00 72.88 124 GLY A O 1
ATOM 973 N N . ALA A 1 125 ? 13.276 -2.182 -18.628 1.00 54.19 125 ALA A N 1
ATOM 974 C CA . ALA A 1 125 ? 13.032 -2.241 -20.059 1.00 54.19 125 ALA A CA 1
ATOM 975 C C . ALA A 1 125 ? 11.638 -1.690 -20.342 1.00 54.19 125 ALA A C 1
ATOM 977 O O . ALA A 1 125 ? 10.639 -2.176 -19.818 1.00 54.19 125 ALA A O 1
ATOM 978 N N . LYS A 1 126 ? 11.556 -0.663 -21.188 1.00 40.94 126 LYS A N 1
ATOM 979 C CA . LYS A 1 126 ? 10.285 -0.159 -21.708 1.00 40.94 126 LYS A CA 1
ATOM 980 C C . LYS A 1 126 ? 9.680 -1.270 -22.570 1.00 40.94 126 LYS A C 1
ATOM 982 O O . LYS A 1 126 ? 9.967 -1.358 -23.762 1.00 40.94 126 LYS A O 1
ATOM 987 N N . LYS A 1 127 ? 8.893 -2.166 -21.972 1.00 37.75 127 LYS A N 1
ATOM 988 C CA . LYS A 1 127 ? 8.140 -3.163 -22.729 1.00 37.75 127 LYS A CA 1
ATOM 989 C C . LYS A 1 127 ? 7.146 -2.396 -23.592 1.00 37.75 127 LYS A C 1
ATOM 991 O O . LYS A 1 127 ? 6.205 -1.789 -23.085 1.00 37.75 127 LYS A O 1
ATOM 996 N N . ALA A 1 128 ? 7.411 -2.365 -24.896 1.00 40.00 128 ALA A N 1
ATOM 997 C CA . ALA A 1 128 ? 6.461 -1.889 -25.883 1.00 40.00 128 ALA A CA 1
ATOM 998 C C . ALA A 1 128 ? 5.136 -2.633 -25.672 1.00 40.00 128 ALA A C 1
ATOM 1000 O O . ALA A 1 128 ? 5.119 -3.849 -25.471 1.00 40.00 128 ALA A O 1
ATOM 1001 N N . ALA A 1 129 ? 4.051 -1.864 -25.659 1.00 36.06 129 ALA A N 1
ATOM 1002 C CA . ALA A 1 129 ? 2.698 -2.333 -25.428 1.00 36.06 129 ALA A CA 1
ATOM 1003 C C . ALA A 1 129 ? 2.406 -3.632 -26.203 1.00 36.06 129 ALA A C 1
ATOM 1005 O O . ALA A 1 129 ? 2.570 -3.650 -27.426 1.00 36.06 129 ALA A O 1
ATOM 1006 N N . PRO A 1 130 ? 1.922 -4.709 -25.555 1.00 40.22 130 PRO A N 1
ATOM 1007 C CA . PRO A 1 130 ? 1.211 -5.727 -26.297 1.00 40.22 130 PRO A CA 1
ATOM 1008 C C . PRO A 1 130 ? -0.077 -5.090 -26.821 1.00 40.22 130 PRO A C 1
ATOM 1010 O O . PRO A 1 130 ? -0.885 -4.536 -26.072 1.00 40.22 130 PRO A O 1
ATOM 1013 N N . ALA A 1 131 ? -0.194 -5.128 -28.145 1.00 34.69 131 ALA A N 1
ATOM 1014 C CA . ALA A 1 131 ? -1.331 -4.689 -28.922 1.00 34.69 131 ALA A CA 1
ATOM 1015 C C . ALA A 1 131 ? -2.659 -5.070 -28.261 1.00 34.69 131 ALA A C 1
ATOM 1017 O O . ALA A 1 131 ? -2.827 -6.181 -27.753 1.00 34.69 131 ALA A O 1
ATOM 1018 N N . LYS A 1 132 ? -3.620 -4.144 -28.357 1.00 37.38 132 LYS A N 1
ATOM 1019 C CA . LYS A 1 132 ? -5.051 -4.436 -28.298 1.00 37.38 132 LYS A CA 1
ATOM 1020 C C . LYS A 1 132 ? -5.312 -5.716 -29.090 1.00 37.38 132 LYS A C 1
ATOM 1022 O O . LYS A 1 132 ? -5.353 -5.694 -30.319 1.00 37.38 132 LYS A O 1
ATOM 1027 N N . LYS A 1 133 ? -5.489 -6.827 -28.379 1.00 32.44 133 LYS A N 1
ATOM 1028 C CA . LYS A 1 133 ? -6.125 -8.007 -28.933 1.00 32.44 133 LYS A CA 1
ATOM 1029 C C . LYS A 1 133 ? -7.596 -7.649 -29.049 1.00 32.44 133 LYS A C 1
ATOM 1031 O O . LYS A 1 133 ? -8.311 -7.562 -28.058 1.00 32.44 133 LYS A O 1
ATOM 1036 N N . ALA A 1 134 ? -7.967 -7.305 -30.275 1.00 34.66 134 ALA A N 1
ATOM 1037 C CA . ALA A 1 134 ? -9.338 -7.214 -30.711 1.00 34.66 134 ALA A CA 1
ATOM 1038 C C . ALA A 1 134 ? -10.007 -8.568 -30.460 1.00 34.66 134 ALA A C 1
ATOM 1040 O O . ALA A 1 134 ? -9.572 -9.586 -30.999 1.00 34.66 134 ALA A O 1
ATOM 1041 N N . GLU A 1 135 ? -11.049 -8.562 -29.638 1.00 38.47 135 GLU A N 1
ATOM 1042 C CA . GLU A 1 135 ? -12.093 -9.571 -29.721 1.00 38.47 135 GLU A CA 1
ATOM 1043 C C . GLU A 1 135 ? -13.143 -9.108 -30.744 1.00 38.47 135 GLU A C 1
ATOM 1045 O O . GLU A 1 135 ? -13.430 -7.909 -30.852 1.00 38.47 135 GLU A O 1
ATOM 1050 N N . PRO A 1 136 ? -13.644 -10.041 -31.566 1.00 36.41 136 PRO A N 1
ATOM 1051 C CA . PRO A 1 136 ? -14.339 -9.756 -32.807 1.00 36.41 136 PRO A CA 1
ATOM 1052 C C . PRO A 1 136 ? -15.782 -9.331 -32.549 1.00 36.41 136 PRO A C 1
ATOM 1054 O O . PRO A 1 136 ? -16.520 -9.973 -31.806 1.00 36.41 136 PRO A O 1
ATOM 1057 N N . LYS A 1 137 ? -16.217 -8.288 -33.256 1.00 32.16 137 LYS A N 1
ATOM 1058 C CA . LYS A 1 137 ? -17.634 -8.006 -33.473 1.00 32.16 137 LYS A CA 1
ATOM 1059 C C . LYS A 1 137 ? -17.934 -8.232 -34.956 1.00 32.16 137 LYS A C 1
ATOM 1061 O O . LYS A 1 137 ? -17.647 -7.375 -35.783 1.00 32.16 137 LYS A O 1
ATOM 1066 N N . ALA A 1 138 ? -18.492 -9.399 -35.271 1.00 30.05 138 ALA A N 1
ATOM 1067 C CA . ALA A 1 138 ? -19.247 -9.680 -36.493 1.00 30.05 138 ALA A CA 1
ATOM 1068 C C . ALA A 1 138 ? -20.606 -10.228 -36.017 1.00 30.05 138 ALA A C 1
ATOM 1070 O O . ALA A 1 138 ? -20.645 -11.239 -35.327 1.00 30.05 138 ALA A O 1
ATOM 1071 N N . ALA A 1 139 ? -21.680 -9.437 -36.030 1.00 30.19 139 ALA A N 1
ATOM 1072 C CA . ALA A 1 139 ? -22.492 -9.028 -37.181 1.00 30.19 139 ALA A CA 1
ATOM 1073 C C . ALA A 1 139 ? -23.429 -10.145 -37.674 1.00 30.19 139 ALA A C 1
ATOM 1075 O O . ALA A 1 139 ? -23.010 -11.069 -38.361 1.00 30.19 139 ALA A O 1
ATOM 1076 N N . ALA A 1 140 ? -24.719 -9.979 -37.375 1.00 30.00 140 ALA A N 1
ATOM 1077 C CA . ALA A 1 140 ? -25.822 -10.515 -38.159 1.00 30.00 140 ALA A CA 1
ATOM 1078 C C . ALA A 1 140 ? -26.733 -9.347 -38.589 1.00 30.00 140 ALA A C 1
ATOM 1080 O O . ALA A 1 140 ? -27.305 -8.687 -37.730 1.00 30.00 140 ALA A O 1
ATOM 1081 N N . ALA A 1 141 ? -26.782 -9.148 -39.917 1.00 30.38 141 ALA A N 1
ATOM 1082 C CA . ALA A 1 141 ? -27.845 -8.608 -40.785 1.00 30.38 141 ALA A CA 1
ATOM 1083 C C . ALA A 1 141 ? -28.505 -7.244 -40.473 1.00 30.38 141 ALA A C 1
ATOM 1085 O O . ALA A 1 141 ? -28.874 -6.974 -39.344 1.00 30.38 141 ALA A O 1
ATOM 1086 N N . ALA A 1 142 ? -28.862 -6.361 -41.412 1.00 36.50 142 ALA A N 1
ATOM 1087 C CA . ALA A 1 142 ? -28.650 -6.080 -42.845 1.00 36.50 142 ALA A CA 1
ATOM 1088 C C . ALA A 1 142 ? -29.381 -4.696 -43.084 1.00 36.50 142 ALA A C 1
ATOM 1090 O O . ALA A 1 142 ? -29.835 -4.112 -42.103 1.00 36.50 142 ALA A O 1
ATOM 1091 N N . PRO A 1 143 ? -29.495 -4.094 -44.287 1.00 43.00 143 PRO A N 1
ATOM 1092 C CA . PRO A 1 143 ? -28.792 -2.854 -44.666 1.00 43.00 143 PRO A CA 1
ATOM 1093 C C . PRO A 1 143 ? -29.713 -1.703 -45.183 1.00 43.00 143 PRO A C 1
ATOM 1095 O O . PRO A 1 143 ? -30.930 -1.834 -45.154 1.00 43.00 143 PRO A O 1
ATOM 1098 N N . ILE A 1 144 ? -29.088 -0.654 -45.772 1.00 37.22 144 ILE A N 1
ATOM 1099 C CA . ILE A 1 144 ? -29.595 0.368 -46.746 1.00 37.22 144 ILE A CA 1
ATOM 1100 C C . ILE A 1 144 ? -29.894 1.776 -46.144 1.00 37.22 144 ILE A C 1
ATOM 1102 O O . ILE A 1 144 ? -30.660 1.859 -45.192 1.00 37.22 144 ILE A O 1
ATOM 1106 N N . PRO A 1 145 ? -29.436 2.913 -46.738 1.00 38.72 145 PRO A N 1
ATOM 1107 C CA . PRO A 1 145 ? -28.176 3.212 -47.442 1.00 38.72 145 PRO A CA 1
ATOM 1108 C C . PRO A 1 145 ? -27.565 4.605 -47.078 1.00 38.72 145 PRO A C 1
ATOM 1110 O O . PRO A 1 145 ? -28.127 5.409 -46.343 1.00 38.72 145 PRO A O 1
ATOM 1113 N N . LYS A 1 146 ? -26.389 4.895 -47.651 1.00 35.50 146 LYS A N 1
ATOM 1114 C CA . LYS A 1 146 ? -25.695 6.201 -47.694 1.00 35.50 146 LYS A CA 1
ATOM 1115 C C . LYS A 1 146 ? -26.505 7.299 -48.408 1.00 35.50 146 LYS A C 1
ATOM 1117 O O . LYS A 1 146 ? -27.011 7.043 -49.495 1.00 35.50 146 LYS A O 1
ATOM 1122 N N . ALA A 1 147 ? -26.423 8.536 -47.908 1.00 27.34 147 ALA A N 1
ATOM 1123 C CA . ALA A 1 147 ? -26.344 9.747 -48.733 1.00 27.34 147 ALA A CA 1
ATOM 1124 C C . ALA A 1 147 ? -25.573 10.855 -47.987 1.00 27.34 147 ALA A C 1
ATOM 1126 O O . ALA A 1 147 ? -25.855 11.160 -46.830 1.00 27.34 147 ALA A O 1
ATOM 1127 N N . GLU A 1 148 ? -24.558 11.398 -48.656 1.00 28.16 148 GLU A N 1
ATOM 1128 C CA . GLU A 1 148 ? -23.770 12.571 -48.273 1.00 28.16 148 GLU A CA 1
ATOM 1129 C C . GLU A 1 148 ? -24.610 13.857 -48.274 1.00 28.16 148 GLU A C 1
ATOM 1131 O O . GLU A 1 148 ? -25.504 14.002 -49.101 1.00 28.16 148 GLU A O 1
ATOM 1136 N N . ALA A 1 149 ? -24.233 14.810 -47.411 1.00 24.53 149 ALA A N 1
ATOM 1137 C CA . ALA A 1 149 ? -23.944 16.215 -47.746 1.00 24.53 149 ALA A CA 1
ATOM 1138 C C . ALA A 1 149 ? -24.483 17.237 -46.726 1.00 24.53 149 ALA A C 1
ATOM 1140 O O . ALA A 1 149 ? -25.648 17.231 -46.352 1.00 24.53 149 ALA A O 1
ATOM 1141 N N . ALA A 1 150 ? -23.588 18.179 -46.411 1.00 25.78 150 ALA A N 1
ATOM 1142 C CA . ALA A 1 150 ? -23.829 19.561 -46.001 1.00 25.78 150 ALA A CA 1
ATOM 1143 C C . ALA A 1 150 ? -24.489 19.835 -44.634 1.00 25.78 150 ALA A C 1
ATOM 1145 O O . ALA A 1 150 ? -25.610 19.448 -44.329 1.00 25.78 150 ALA A O 1
ATOM 1146 N N . ALA A 1 151 ? -23.761 20.613 -43.828 1.00 37.94 151 ALA A N 1
ATOM 1147 C CA . ALA A 1 151 ? -24.234 21.229 -42.599 1.00 37.94 151 ALA A CA 1
ATOM 1148 C C . ALA A 1 151 ? -25.540 22.016 -42.807 1.00 37.94 151 ALA A C 1
ATOM 1150 O O . ALA A 1 151 ? -25.646 22.828 -43.728 1.00 37.94 151 ALA A O 1
ATOM 1151 N N . PRO A 1 152 ? -26.465 21.883 -41.851 1.00 29.83 152 PRO A N 1
ATOM 1152 C CA . PRO A 1 152 ? -26.948 23.066 -41.157 1.00 29.83 152 PRO A CA 1
ATOM 1153 C C . PRO A 1 152 ? -26.762 22.899 -39.643 1.00 29.83 152 PRO A C 1
ATOM 1155 O O . PRO A 1 152 ? -26.813 21.797 -39.103 1.00 29.83 152 PRO A O 1
ATOM 1158 N N . ALA A 1 153 ? -26.477 24.008 -38.961 1.00 40.28 153 ALA A N 1
ATOM 1159 C CA . ALA A 1 153 ? -26.233 24.090 -37.522 1.00 40.28 153 ALA A CA 1
ATOM 1160 C C . ALA A 1 153 ? -27.173 23.177 -36.704 1.00 40.28 153 ALA A C 1
ATOM 1162 O O . ALA A 1 153 ? -28.393 23.298 -36.848 1.00 40.28 153 ALA A O 1
ATOM 1163 N N . PRO A 1 154 ? -26.657 22.281 -35.837 1.00 36.12 154 PRO A N 1
ATOM 1164 C CA . PRO A 1 154 ? -27.523 21.344 -35.151 1.00 36.12 154 PRO A CA 1
ATOM 1165 C C . PRO A 1 154 ? -28.399 22.096 -34.153 1.00 36.12 154 PRO A C 1
ATOM 1167 O O . PRO A 1 154 ? -27.922 22.847 -33.293 1.00 36.12 154 PRO A O 1
ATOM 1170 N N . ALA A 1 155 ? -29.700 21.863 -34.281 1.00 33.88 155 ALA A N 1
ATOM 1171 C CA . ALA A 1 155 ? -30.700 22.128 -33.270 1.00 33.88 155 ALA A CA 1
ATOM 1172 C C . ALA A 1 155 ? -30.269 21.472 -31.942 1.00 33.88 155 ALA A C 1
ATOM 1174 O O . ALA A 1 155 ? -30.431 20.283 -31.705 1.00 33.88 155 ALA A O 1
ATOM 1175 N N . ARG A 1 156 ? -29.600 22.307 -31.147 1.00 43.38 156 ARG A N 1
ATOM 1176 C CA . ARG A 1 156 ? -29.378 22.346 -29.695 1.00 43.38 156 ARG A CA 1
ATOM 1177 C C . ARG A 1 156 ? -30.022 21.188 -28.917 1.00 43.38 156 ARG A C 1
ATOM 1179 O O . ARG A 1 156 ? -31.164 21.278 -28.485 1.00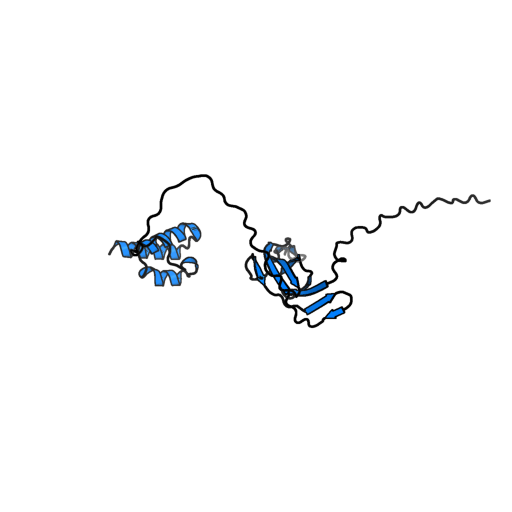 43.38 156 ARG A O 1
ATOM 1186 N N . SER A 1 157 ? -29.238 20.134 -28.712 1.00 40.69 157 SER A N 1
ATOM 1187 C CA . SER A 1 157 ? -29.548 18.971 -27.880 1.00 40.69 157 SER A CA 1
ATOM 1188 C C . SER A 1 157 ? -29.719 19.341 -26.402 1.00 40.69 157 SER A C 1
ATOM 1190 O O . SER A 1 157 ? -28.874 20.043 -25.843 1.00 40.69 157 SER A O 1
ATOM 1192 N N . ALA A 1 158 ? -30.779 18.817 -25.784 1.00 57.38 158 ALA A N 1
ATOM 1193 C CA . ALA A 1 158 ? -31.119 18.928 -24.366 1.00 57.38 158 ALA A CA 1
ATOM 1194 C C . ALA A 1 158 ? -30.133 18.139 -23.486 1.00 57.38 158 ALA A C 1
ATOM 1196 O O . ALA A 1 158 ? -30.374 16.998 -23.102 1.00 57.38 158 ALA A O 1
ATOM 1197 N N . HIS A 1 159 ? -28.981 18.738 -23.209 1.00 62.59 159 HIS A N 1
ATOM 1198 C CA . HIS A 1 159 ? -28.015 18.236 -22.239 1.00 62.59 159 HIS A CA 1
ATOM 1199 C C . HIS A 1 159 ? -27.675 19.375 -21.270 1.00 62.59 159 HIS A C 1
ATOM 1201 O O . HIS A 1 159 ? -27.659 20.535 -21.710 1.00 62.59 159 HIS A O 1
ATOM 1207 N N . PRO A 1 160 ? -27.410 19.100 -19.976 1.00 72.00 160 PRO A N 1
ATOM 1208 C CA . PRO A 1 160 ? -26.864 20.116 -19.086 1.00 72.00 160 PRO A CA 1
ATOM 1209 C C . PRO A 1 160 ? -25.629 20.776 -19.723 1.00 72.00 160 PRO A C 1
ATOM 1211 O O . PRO A 1 160 ? -24.917 20.143 -20.515 1.00 72.00 160 PRO A O 1
ATOM 1214 N N . PRO A 1 161 ? -25.367 22.062 -19.428 1.00 75.88 161 PRO A N 1
ATOM 1215 C CA . PRO A 1 161 ? -24.221 22.752 -20.002 1.00 75.88 161 PRO A CA 1
ATOM 1216 C C . PRO A 1 161 ? -22.925 22.000 -19.675 1.00 75.88 161 PRO A C 1
ATOM 1218 O O . PRO A 1 161 ? -22.755 21.449 -18.590 1.00 75.88 161 PRO A O 1
ATOM 1221 N N . LYS A 1 162 ? -21.997 21.953 -20.635 1.00 74.56 162 LYS A N 1
ATOM 1222 C CA . LYS A 1 162 ? -20.729 21.229 -20.482 1.00 74.56 162 LYS A CA 1
ATOM 1223 C C . LYS A 1 162 ? -19.972 21.753 -19.254 1.00 74.56 162 LYS A C 1
ATOM 1225 O O . LYS A 1 162 ? -19.719 22.950 -19.172 1.00 74.56 162 LYS A O 1
ATOM 1230 N N . GLY A 1 163 ? -19.608 20.857 -18.335 1.00 79.25 163 GLY A N 1
ATOM 1231 C CA . GLY A 1 163 ? -18.954 21.207 -17.067 1.00 79.25 163 GLY A CA 1
ATOM 1232 C C . GLY A 1 163 ? -19.914 21.503 -15.909 1.00 79.25 163 GLY A C 1
ATOM 1233 O O . GLY A 1 163 ? -19.453 21.890 -14.844 1.00 79.25 163 GLY A O 1
ATOM 1234 N N . TYR A 1 164 ? -21.230 21.304 -16.082 1.00 79.00 164 TYR A N 1
ATOM 1235 C CA . TYR A 1 164 ? -22.226 21.502 -15.022 1.00 79.00 164 TYR A CA 1
ATOM 1236 C C . TYR A 1 164 ? -21.961 20.665 -13.761 1.00 79.00 164 TYR A C 1
ATOM 1238 O O . TYR A 1 164 ? -22.170 21.137 -12.644 1.00 79.00 164 TYR A O 1
ATOM 1246 N N . GLU A 1 165 ? -21.492 19.431 -13.951 1.00 80.12 165 GLU A N 1
ATOM 1247 C CA . GLU A 1 165 ? -21.281 18.440 -12.889 1.00 80.12 165 GLU A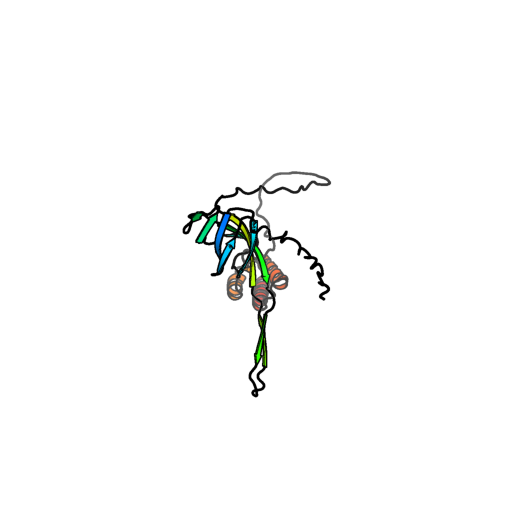 CA 1
ATOM 1248 C C . GLU A 1 165 ? -20.242 18.891 -11.852 1.00 80.12 165 GLU A C 1
ATOM 1250 O O . GLU A 1 165 ? -20.364 18.560 -10.673 1.00 80.12 165 GLU A O 1
ATOM 1255 N N . ASP A 1 166 ? -19.276 19.705 -12.279 1.00 79.12 166 ASP A N 1
ATOM 1256 C CA . ASP A 1 166 ? -18.165 20.172 -11.450 1.00 79.12 166 ASP A CA 1
ATOM 1257 C C . ASP A 1 166 ? -18.464 21.497 -10.724 1.00 79.12 166 ASP A C 1
ATOM 1259 O O . ASP A 1 166 ? -17.695 21.905 -9.852 1.00 79.12 166 ASP A O 1
ATOM 1263 N N . MET A 1 167 ? -19.571 22.180 -11.049 1.00 82.69 167 MET A N 1
ATOM 1264 C CA . MET A 1 167 ? -19.863 23.509 -10.498 1.00 82.69 167 MET A CA 1
ATOM 1265 C C . MET A 1 167 ? -20.456 23.455 -9.088 1.00 82.69 167 MET A C 1
ATOM 1267 O O . MET A 1 167 ? -21.312 22.617 -8.752 1.00 82.69 167 MET A O 1
ATOM 1271 N N . SER A 1 168 ? -20.045 24.415 -8.259 1.00 84.50 168 SER A N 1
ATOM 1272 C CA . SER A 1 168 ? -20.603 24.609 -6.920 1.00 84.50 168 SER A CA 1
ATOM 1273 C C . SER A 1 168 ? -22.006 25.241 -6.969 1.00 84.50 168 SER A C 1
ATOM 1275 O O . SER A 1 168 ? -22.408 25.856 -7.953 1.00 84.50 168 SER A O 1
ATOM 1277 N N . ILE A 1 169 ? -22.790 25.114 -5.889 1.00 83.44 169 ILE A N 1
ATOM 1278 C CA . ILE A 1 169 ? -24.161 25.671 -5.825 1.00 83.44 169 ILE A CA 1
ATOM 1279 C C . ILE A 1 169 ? -24.154 27.200 -6.019 1.00 83.44 169 ILE A C 1
ATOM 1281 O O . ILE A 1 169 ? -25.080 27.751 -6.612 1.00 83.44 169 ILE A O 1
ATOM 1285 N N . ALA A 1 170 ? -23.110 27.879 -5.531 1.00 85.94 170 ALA A N 1
ATOM 1286 C CA . ALA A 1 170 ? -22.944 29.321 -5.685 1.00 85.94 170 ALA A CA 1
ATOM 1287 C C . ALA A 1 170 ? -22.673 29.701 -7.148 1.00 85.94 170 ALA A C 1
ATOM 1289 O O . ALA A 1 170 ? -23.367 30.557 -7.689 1.00 85.94 170 ALA A O 1
ATOM 1290 N N . GLU A 1 171 ? -21.754 28.993 -7.810 1.00 85.56 171 GLU A N 1
ATOM 1291 C CA . GLU A 1 171 ? -21.452 29.193 -9.233 1.00 85.56 171 GLU A CA 1
ATOM 1292 C C . GLU A 1 171 ? -22.680 28.936 -10.111 1.00 85.56 171 GLU A C 1
ATOM 1294 O O . GLU A 1 171 ? -22.974 29.719 -11.013 1.00 85.56 171 GLU A O 1
ATOM 1299 N N . ILE A 1 172 ? -23.451 27.885 -9.814 1.00 85.38 172 ILE A N 1
ATOM 1300 C CA . ILE A 1 172 ? -24.700 27.584 -10.525 1.00 85.38 172 ILE A CA 1
ATOM 1301 C C . ILE A 1 172 ? -25.679 28.754 -10.383 1.00 85.38 172 ILE A C 1
ATOM 1303 O O . ILE A 1 172 ? -26.215 29.224 -11.383 1.00 85.38 172 ILE A O 1
ATOM 1307 N N . LYS A 1 173 ? -25.875 29.288 -9.173 1.00 88.56 173 LYS A N 1
ATOM 1308 C CA . LYS A 1 173 ? -26.790 30.417 -8.943 1.00 88.56 173 LYS A CA 1
ATOM 1309 C C . LYS A 1 173 ? -26.415 31.666 -9.755 1.00 88.56 173 LYS A C 1
ATOM 1311 O O . LYS A 1 173 ? -27.308 32.381 -10.200 1.00 88.56 173 LYS A O 1
ATOM 1316 N N . GLU A 1 174 ? -25.125 31.916 -9.957 1.00 88.12 174 GLU A N 1
ATOM 1317 C CA . GLU A 1 174 ? -24.629 33.072 -10.716 1.00 88.12 174 GLU A CA 1
ATOM 1318 C C . GLU A 1 174 ? -24.759 32.897 -12.235 1.00 88.12 174 GLU A C 1
ATOM 1320 O O . GLU A 1 174 ? -25.100 33.846 -12.940 1.00 88.12 174 GLU A O 1
ATOM 1325 N N . HIS A 1 175 ? -24.523 31.688 -12.751 1.00 85.19 175 HIS A N 1
ATOM 1326 C CA . HIS A 1 175 ? -24.460 31.444 -14.197 1.00 85.19 175 HIS A CA 1
ATOM 1327 C C . HIS A 1 175 ? -25.815 31.074 -14.818 1.00 85.19 175 HIS A C 1
ATOM 1329 O O . HIS A 1 175 ? -26.042 31.338 -16.002 1.00 85.19 175 HIS A O 1
ATOM 1335 N N . VAL A 1 176 ? -26.726 30.491 -14.033 1.00 84.25 176 VAL A N 1
ATOM 1336 C CA . VAL A 1 176 ? -28.042 30.004 -14.485 1.00 84.25 176 VAL A CA 1
ATOM 1337 C C . VAL A 1 176 ? -28.903 31.058 -15.210 1.00 84.25 176 VAL A C 1
ATOM 1339 O O . VAL A 1 176 ? -29.486 30.707 -16.237 1.00 84.25 176 VAL A O 1
ATOM 1342 N N . PRO A 1 177 ? -28.972 32.340 -14.792 1.00 83.81 177 PRO A N 1
ATOM 1343 C CA . PRO A 1 177 ? -29.757 33.357 -15.508 1.00 83.81 177 PRO A CA 1
ATOM 1344 C C . PRO A 1 177 ? -29.324 33.574 -16.970 1.00 83.81 177 PRO A C 1
ATOM 1346 O O . PRO A 1 177 ? -30.130 33.985 -17.812 1.00 83.81 177 PRO A O 1
ATOM 1349 N N . GLY A 1 178 ? -28.055 33.283 -17.280 1.00 82.62 178 GLY A N 1
ATOM 1350 C CA . GLY A 1 178 ? -27.488 33.369 -18.626 1.00 82.62 178 GLY A CA 1
ATOM 1351 C C . GLY A 1 178 ? -27.743 32.133 -19.492 1.00 82.62 178 GLY A C 1
ATOM 1352 O O . GLY A 1 178 ? -27.393 32.127 -20.675 1.00 82.62 178 GLY A O 1
ATOM 1353 N N . TRP A 1 179 ? -28.331 31.071 -18.937 1.00 86.25 179 TRP A N 1
ATOM 1354 C CA . TRP A 1 179 ? -28.561 29.833 -19.670 1.00 86.25 179 TRP A CA 1
ATOM 1355 C C . TRP A 1 179 ? -29.850 29.868 -20.481 1.00 86.25 179 TRP A C 1
ATOM 1357 O O . TRP A 1 179 ? -30.820 30.568 -20.190 1.00 86.25 179 TRP A O 1
ATOM 1367 N N . ARG A 1 180 ? -29.843 29.083 -21.558 1.00 87.38 180 ARG A N 1
ATOM 1368 C CA . ARG A 1 180 ? -31.019 28.877 -22.401 1.00 87.38 180 ARG A CA 1
ATOM 1369 C C . ARG A 1 180 ? -31.974 27.915 -21.702 1.00 87.38 180 ARG A C 1
ATOM 1371 O O . ARG A 1 180 ? -31.519 26.946 -21.105 1.00 87.38 180 ARG A O 1
ATOM 1378 N N . ARG A 1 181 ? -33.279 28.125 -21.884 1.00 84.62 181 ARG A N 1
ATOM 1379 C CA . ARG A 1 181 ? -34.356 27.267 -21.365 1.00 84.62 181 ARG A CA 1
ATOM 1380 C C . ARG A 1 181 ? -34.091 25.749 -21.472 1.00 84.62 181 ARG A C 1
ATOM 1382 O O . ARG A 1 181 ? -34.068 25.112 -20.425 1.00 84.62 181 ARG A O 1
ATOM 1389 N N . PRO A 1 182 ? -33.768 25.173 -22.651 1.00 87.94 182 PRO A N 1
ATOM 1390 C CA . PRO A 1 182 ? -33.527 23.728 -22.762 1.00 87.94 182 PRO A CA 1
ATOM 1391 C C . PRO A 1 182 ? -32.327 23.235 -21.937 1.00 87.94 182 PRO A C 1
ATOM 1393 O O . PRO A 1 182 ? -32.284 22.077 -21.537 1.00 87.94 182 PRO A O 1
ATOM 1396 N N . ASN A 1 183 ? -31.353 24.104 -21.651 1.00 87.31 183 ASN A N 1
ATOM 1397 C CA . ASN A 1 183 ? -30.205 23.750 -20.817 1.00 87.31 183 ASN A CA 1
ATOM 1398 C C . ASN A 1 183 ? -30.569 23.770 -19.325 1.00 87.31 183 ASN A C 1
ATOM 1400 O O . ASN A 1 183 ? -30.006 22.994 -18.559 1.00 87.31 183 ASN A O 1
ATOM 1404 N N . ILE A 1 184 ? -31.481 24.660 -18.914 1.00 89.19 184 ILE A N 1
ATOM 1405 C CA . ILE A 1 184 ? -31.986 24.741 -17.534 1.00 89.19 184 ILE A CA 1
ATOM 1406 C C . ILE A 1 184 ? -32.846 23.509 -17.231 1.00 89.19 184 ILE A C 1
ATOM 1408 O O . ILE A 1 184 ? -32.649 22.878 -16.196 1.00 89.19 184 ILE A O 1
ATOM 1412 N N . GLU A 1 185 ? -33.732 23.127 -18.156 1.00 89.00 185 GLU A N 1
ATOM 1413 C CA . GLU A 1 185 ? -34.564 21.919 -18.054 1.00 89.00 185 GLU A CA 1
ATOM 1414 C C . GLU A 1 185 ? -33.695 20.653 -17.968 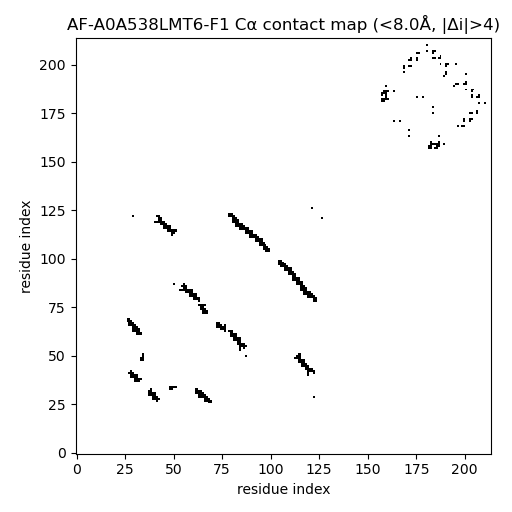1.00 89.00 185 GLU A C 1
ATOM 1416 O O . GLU A 1 185 ? -33.834 19.872 -17.027 1.00 89.00 185 GLU A O 1
ATOM 1421 N N . ALA A 1 186 ? -32.706 20.507 -18.856 1.00 87.94 186 ALA A N 1
ATOM 1422 C CA . ALA A 1 186 ? -31.783 19.371 -18.820 1.00 87.94 186 ALA A CA 1
ATOM 1423 C C . ALA A 1 186 ? -30.919 19.330 -17.539 1.00 87.94 186 ALA A C 1
ATOM 1425 O O . ALA A 1 186 ? -30.632 18.254 -17.013 1.00 87.94 186 ALA A O 1
ATOM 1426 N N . ALA A 1 187 ? -30.511 20.488 -17.004 1.00 86.75 187 ALA A N 1
ATOM 1427 C CA . ALA A 1 187 ? -29.792 20.566 -15.730 1.00 86.75 187 ALA A CA 1
ATOM 1428 C C . ALA A 1 187 ? -30.680 20.197 -14.530 1.00 86.75 187 ALA A C 1
ATOM 1430 O O . ALA A 1 187 ? -30.214 19.552 -13.591 1.00 86.75 187 ALA A O 1
ATOM 1431 N N . LEU A 1 188 ? -31.965 20.555 -14.568 1.00 88.94 188 LEU A N 1
ATOM 1432 C CA . LEU A 1 188 ? -32.937 20.206 -13.535 1.00 88.94 188 LEU A CA 1
ATOM 1433 C C . LEU A 1 188 ? -33.228 18.701 -13.524 1.00 88.94 188 LEU A C 1
ATOM 1435 O O . LEU A 1 188 ? -33.268 18.099 -12.449 1.00 88.94 188 LEU A O 1
ATOM 1439 N N . GLU A 1 189 ? -33.379 18.082 -14.695 1.00 87.69 189 GLU A N 1
ATOM 1440 C CA . GLU A 1 189 ? -33.518 16.626 -14.822 1.00 87.69 189 GLU A CA 1
ATOM 1441 C C . GLU A 1 189 ? -32.273 15.895 -14.304 1.00 87.69 189 GLU A C 1
ATOM 1443 O O . GLU A 1 189 ? -32.392 14.934 -13.540 1.00 87.69 189 GLU A O 1
ATOM 1448 N N . TYR A 1 190 ? -31.080 16.397 -14.635 1.00 85.94 190 TYR A N 1
ATOM 1449 C CA . TYR A 1 190 ? -29.817 15.855 -14.135 1.00 85.94 190 TYR A CA 1
ATOM 1450 C C . TYR A 1 190 ? -29.708 15.939 -12.603 1.00 85.94 190 TYR A C 1
ATOM 1452 O O . TYR A 1 190 ? -29.340 14.955 -11.956 1.00 85.94 190 TYR A O 1
ATOM 1460 N N . GLU A 1 191 ? -30.050 17.081 -11.997 1.00 85.00 191 GLU A N 1
ATOM 1461 C CA . GLU A 1 191 ? -30.011 17.236 -10.537 1.00 85.00 191 GLU A CA 1
ATOM 1462 C C . GLU A 1 191 ? -31.038 16.343 -9.836 1.00 85.00 191 GLU A C 1
ATOM 1464 O O . GLU A 1 191 ? -30.696 15.726 -8.826 1.00 85.00 191 GLU A O 1
ATOM 1469 N N . LYS A 1 192 ? -32.261 16.217 -10.374 1.00 85.56 192 LYS A N 1
ATOM 1470 C CA . LYS A 1 192 ? -33.300 15.333 -9.813 1.00 85.56 192 LYS A CA 1
ATOM 1471 C C . LYS A 1 192 ? -32.916 13.849 -9.913 1.00 85.56 192 LYS A C 1
ATOM 1473 O O . LYS A 1 192 ? -33.243 13.073 -9.014 1.00 85.56 192 LYS A O 1
ATOM 1478 N N . ALA A 1 193 ? -32.198 13.459 -10.969 1.00 80.75 193 ALA A N 1
ATOM 1479 C CA . ALA A 1 193 ? -31.773 12.078 -11.193 1.00 80.75 193 ALA A CA 1
ATOM 1480 C C . ALA A 1 193 ? -30.515 11.671 -10.400 1.00 80.75 193 ALA A C 1
ATOM 1482 O O . ALA A 1 193 ? -30.450 10.539 -9.923 1.00 80.75 193 ALA A O 1
ATOM 1483 N N . ASN A 1 194 ? -29.526 12.564 -10.249 1.00 78.75 194 ASN A N 1
ATOM 1484 C CA . ASN A 1 194 ? -28.181 12.172 -9.799 1.00 78.75 194 ASN A CA 1
ATOM 1485 C C . ASN A 1 194 ? -27.789 12.694 -8.408 1.00 78.75 194 ASN A C 1
ATOM 1487 O O . ASN A 1 194 ? -27.304 11.924 -7.579 1.00 78.75 194 ASN A O 1
ATOM 1491 N N . ALA A 1 195 ? -27.955 13.996 -8.142 1.00 70.69 195 ALA A N 1
ATOM 1492 C CA . ALA A 1 195 ? -27.280 14.666 -7.019 1.00 70.69 195 ALA A CA 1
ATOM 1493 C C . ALA A 1 195 ? -28.230 15.277 -5.972 1.00 70.69 195 ALA A C 1
ATOM 1495 O O . ALA A 1 195 ? -27.833 15.476 -4.823 1.00 70.69 195 ALA A O 1
ATOM 1496 N N . ASN A 1 196 ? -29.484 15.555 -6.344 1.00 76.69 196 ASN A N 1
ATOM 1497 C CA . ASN A 1 196 ? -30.552 16.095 -5.500 1.00 76.69 196 ASN A CA 1
ATOM 1498 C C . ASN A 1 196 ? -30.125 17.276 -4.604 1.00 76.69 196 ASN A C 1
ATOM 1500 O O . ASN A 1 196 ? -30.527 17.388 -3.437 1.00 76.69 196 ASN A O 1
ATOM 1504 N N . ARG A 1 197 ? -29.314 18.201 -5.138 1.00 84.62 197 ARG A N 1
ATOM 1505 C CA . ARG A 1 197 ? -28.884 19.400 -4.406 1.00 84.62 197 ARG A CA 1
ATOM 1506 C C . ARG A 1 197 ? -30.037 20.400 -4.339 1.00 84.62 197 ARG A C 1
ATOM 1508 O O . ARG A 1 197 ? -30.254 21.180 -5.262 1.00 84.62 197 ARG A O 1
ATOM 1515 N N . LYS A 1 198 ? -30.752 20.430 -3.208 1.00 85.25 198 LYS A N 1
ATOM 1516 C CA . LYS A 1 198 ? -31.945 21.284 -2.999 1.00 85.25 198 LYS A CA 1
ATOM 1517 C C . LYS A 1 198 ? -31.740 22.757 -3.389 1.00 85.25 198 LYS A C 1
ATOM 1519 O O . LYS A 1 198 ? -32.635 23.361 -3.963 1.00 85.25 198 LYS A O 1
ATOM 1524 N N . GLY A 1 199 ? -30.563 23.325 -3.109 1.00 86.44 199 GLY A N 1
ATOM 1525 C CA . GLY A 1 199 ? -30.243 24.717 -3.451 1.00 86.44 199 GLY A CA 1
ATOM 1526 C C . GLY A 1 199 ? -30.036 24.970 -4.950 1.00 86.44 199 GLY A C 1
ATOM 1527 O O . GLY A 1 199 ? -30.430 26.023 -5.440 1.00 86.44 199 GLY A O 1
ATOM 1528 N N . ALA A 1 200 ? -29.465 24.007 -5.682 1.00 87.00 200 ALA A N 1
ATOM 1529 C CA . ALA A 1 200 ? -29.286 24.110 -7.131 1.00 87.00 200 ALA A CA 1
ATOM 1530 C C . ALA A 1 200 ? -30.622 23.926 -7.866 1.00 87.00 200 ALA A C 1
ATOM 1532 O O . ALA A 1 200 ? -30.922 24.685 -8.782 1.00 87.00 200 ALA A O 1
ATOM 1533 N N . ILE A 1 201 ? -31.456 22.985 -7.405 1.00 90.81 201 ILE A N 1
ATOM 1534 C CA . ILE A 1 201 ? -32.807 22.760 -7.940 1.00 90.81 201 ILE A CA 1
ATOM 1535 C C . ILE A 1 201 ? -33.665 24.019 -7.780 1.00 90.81 201 ILE A C 1
ATOM 1537 O O . ILE A 1 201 ? -34.244 24.474 -8.758 1.00 90.81 201 ILE A O 1
ATOM 1541 N N . ALA A 1 202 ? -33.677 24.638 -6.594 1.00 91.94 202 ALA A N 1
ATOM 1542 C CA . ALA A 1 202 ? -34.437 25.868 -6.361 1.00 91.94 202 ALA A CA 1
ATOM 1543 C C . ALA A 1 202 ? -33.974 27.030 -7.262 1.00 91.94 202 ALA A C 1
ATOM 1545 O O . ALA A 1 202 ? -34.797 27.788 -7.772 1.00 91.94 202 ALA A O 1
ATOM 1546 N N . ALA A 1 203 ? -32.661 27.159 -7.492 1.00 90.31 203 ALA A N 1
ATOM 1547 C CA . ALA A 1 203 ? -32.122 28.169 -8.401 1.00 90.31 203 ALA A CA 1
ATOM 1548 C C . ALA A 1 203 ? -32.530 27.902 -9.863 1.00 90.31 203 ALA A C 1
ATOM 1550 O O . ALA A 1 203 ? -32.975 28.824 -10.543 1.00 90.31 203 ALA A O 1
ATOM 1551 N N . LEU A 1 204 ? -32.447 26.651 -10.329 1.00 90.12 204 LEU A N 1
ATOM 1552 C CA . LEU A 1 204 ? -32.873 26.255 -11.676 1.00 90.12 204 LEU A CA 1
ATOM 1553 C C . LEU A 1 204 ? -34.384 26.421 -11.891 1.00 90.12 204 LEU A C 1
ATOM 1555 O O . LEU A 1 204 ? -34.784 26.935 -12.930 1.00 90.12 204 LEU A O 1
ATOM 1559 N N . GLU A 1 205 ? -35.212 26.052 -10.911 1.00 92.00 205 GLU A N 1
ATOM 1560 C CA . GLU A 1 205 ? -36.672 26.224 -10.963 1.00 92.00 205 GLU A CA 1
ATOM 1561 C C . GLU A 1 205 ? -37.055 27.710 -11.004 1.00 92.00 205 GLU A C 1
ATOM 1563 O O . GLU A 1 205 ? -37.868 28.110 -11.835 1.00 92.00 205 GLU A O 1
ATOM 1568 N N . SER A 1 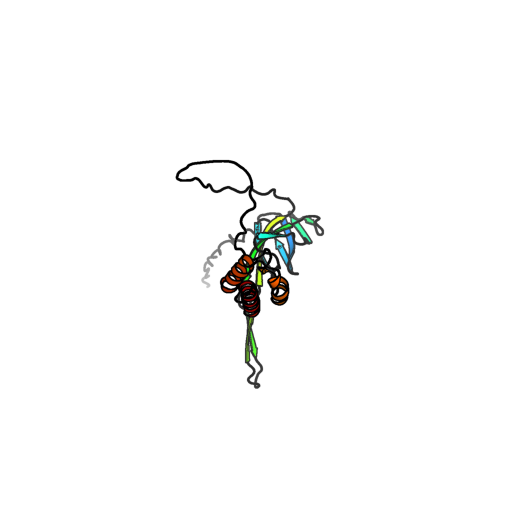206 ? -36.405 28.556 -10.192 1.00 90.62 206 SER A N 1
ATOM 1569 C CA . SER A 1 206 ? -36.635 30.010 -10.225 1.00 90.62 206 SER A CA 1
ATOM 1570 C C . SER A 1 206 ? -36.243 30.653 -11.559 1.00 90.62 206 SER A C 1
ATOM 1572 O O . SER A 1 206 ? -36.922 31.556 -12.042 1.00 90.62 206 SER A O 1
ATOM 1574 N N . ALA A 1 207 ? -35.166 30.173 -12.184 1.00 89.69 207 ALA A N 1
ATOM 1575 C CA . ALA A 1 207 ? -34.703 30.687 -13.465 1.00 89.69 207 ALA A CA 1
ATOM 1576 C C . ALA A 1 207 ? -35.520 30.167 -14.649 1.00 89.69 207 ALA A C 1
ATOM 1578 O O . ALA A 1 207 ? -35.648 30.878 -15.644 1.00 89.69 207 ALA A O 1
ATOM 1579 N N . LEU A 1 208 ? -36.075 28.955 -14.548 1.00 91.25 208 LEU A N 1
ATOM 1580 C CA . LEU A 1 208 ? -37.035 28.442 -15.520 1.00 91.25 208 LEU A CA 1
ATOM 1581 C C . LEU A 1 208 ? -38.311 29.288 -15.494 1.00 91.25 208 LEU A C 1
ATOM 1583 O O . LEU A 1 208 ? -38.709 29.779 -16.544 1.00 91.25 208 LEU A O 1
ATOM 1587 N N . ALA A 1 209 ? -38.863 29.553 -14.304 1.00 89.69 209 ALA A N 1
ATOM 1588 C CA . ALA A 1 209 ? -40.032 30.420 -14.136 1.00 89.69 209 ALA A CA 1
ATOM 1589 C C . ALA A 1 209 ? -39.788 31.829 -14.711 1.00 89.69 209 ALA A C 1
ATOM 1591 O O . ALA A 1 209 ? -40.558 32.310 -15.536 1.00 89.69 209 ALA A O 1
ATOM 1592 N N . ALA A 1 210 ? -38.635 32.441 -14.413 1.00 87.50 210 ALA A N 1
ATOM 1593 C CA . ALA A 1 210 ? -38.265 33.749 -14.965 1.00 87.50 210 ALA A CA 1
ATOM 1594 C C . ALA A 1 210 ? -38.115 33.776 -16.504 1.00 87.50 210 ALA A C 1
ATOM 1596 O O . ALA A 1 210 ? -38.074 34.852 -17.097 1.00 87.50 210 ALA A O 1
ATOM 1597 N N . LYS A 1 211 ? -37.980 32.619 -17.165 1.00 84.62 211 LYS A N 1
ATOM 1598 C CA . LYS A 1 211 ? -37.956 32.488 -18.634 1.00 84.62 211 LYS A CA 1
ATOM 1599 C C . LYS A 1 211 ? -39.312 32.094 -19.224 1.00 84.62 211 LYS A C 1
ATOM 1601 O O . LYS A 1 211 ? -39.430 32.084 -20.444 1.00 84.62 211 LYS A O 1
ATOM 1606 N N . GLU A 1 212 ? -40.284 31.721 -18.397 1.00 80.62 212 GLU A N 1
ATOM 1607 C CA . GLU A 1 212 ? -41.671 31.466 -18.804 1.00 80.62 212 GLU A CA 1
ATOM 1608 C C . GLU A 1 212 ? -42.511 32.746 -18.783 1.00 80.62 212 GLU A C 1
ATOM 1610 O O . GLU A 1 212 ? -43.408 32.890 -19.608 1.00 80.62 212 GLU A O 1
ATOM 1615 N N . ASP A 1 213 ? -42.168 33.687 -17.901 1.00 72.75 213 ASP A N 1
ATOM 1616 C CA . ASP A 1 213 ? -42.854 34.978 -17.751 1.00 72.75 213 ASP A CA 1
ATOM 1617 C C . ASP A 1 213 ? -42.427 36.053 -18.783 1.00 72.75 213 ASP A C 1
ATOM 1619 O O . ASP A 1 213 ? -42.950 37.170 -18.767 1.00 72.75 213 ASP A O 1
ATOM 1623 N N . HIS A 1 214 ? -41.481 35.741 -19.677 1.00 58.47 214 HIS A N 1
ATOM 1624 C CA . HIS A 1 214 ? -40.904 36.641 -20.690 1.00 58.47 214 HIS A CA 1
ATOM 1625 C C . HIS A 1 214 ? -41.059 36.089 -22.108 1.00 58.47 214 HIS A C 1
ATOM 1627 O O . HIS A 1 214 ? -41.356 36.903 -23.012 1.00 58.47 214 HIS A O 1
#

Foldseek 3Di:
DDDDPPDDPPPPPDDPPPPDDPPPPDFKWWWFADPNDIDIDDAFDKDKDADDPDAAFDKDWTHTQWMGGPHDIDRDDPKTWIKGWHAKDKADKDWDWDDDPPPPDIDIDIDITIIIMMTTHDIRDPPDDDDPPDDDDDDDDDDDDDDDDDDDDDDDDQAAPPCLVVDDLVRLLVCLLVDDLSNLVNSLVVCVPPPVPVSNNVSSVVSNVVVVVD